Protein AF-A0A015JHD9-F1 (afdb_monomer_lite)

Radius of gyration: 37.0 Å; chains: 1; bounding box: 80×53×98 Å

Secondary structure (DSSP, 8-state):
----SSSS-HHHHHHHHHHHHHHTTGGG----SHHHHHHHHHHHHHHHHHHHHHHS-------------GGGG-HHHHHHHHHHHHHHHHHHHHHH-SSPPPHHHHHHHHHHHHHHHHHHHHTT-----PPP---SHHHHHHHHHHHHHHHHHHHHHHHHHHHHHHHHHHHHHHHHHHHHHHH-HHHHHHHHHT----------EEEE-TTS-EEEE--HHHHHHHHHHHHHHTT------PPP-THHHHHTSPPTTS-TTTTTTTTSPPPHHHHHTT-

Sequence (279 aa):
MDQDDDEFTWDNFRAGLDHEIERLKLKDKSITKRKHVDHMWDSLRQLIMKSANENIKNKKVIKQKIKCAPEKKLSVYFDLRYIINRIQEIRSCITGLRNYPNQEMIDKWINYQNTIIKLKDKYELVTSDTIFTFLNNEQFHSYLDELNEIRKQLRIVFKLELNIMEQEQIISNIKKRCDNYKDDQGRMIQSITEKEMVSISIEKIYKKDHNGNEVLITDENQVIEETNRHFQTVAGSVNRKKPIQGRWKEQYKPQPHINENIYSSIMDASSYDEWLDII

Structure (mmCIF, N/CA/C/O backbone):
data_AF-A0A015JHD9-F1
#
_entry.id   AF-A0A015JHD9-F1
#
loop_
_atom_site.group_PDB
_atom_site.id
_atom_site.type_symbol
_atom_site.label_atom_id
_atom_site.label_alt_id
_atom_site.label_comp_id
_atom_site.label_asym_id
_atom_site.label_entity_id
_atom_site.label_seq_id
_atom_site.pdbx_PDB_ins_code
_atom_site.Cartn_x
_atom_site.Cartn_y
_atom_site.Cartn_z
_atom_site.occupancy
_atom_site.B_iso_or_equiv
_atom_site.auth_seq_id
_atom_site.auth_comp_id
_atom_site.auth_asym_id
_atom_site.auth_atom_id
_atom_site.pdbx_PDB_model_num
ATOM 1 N N . MET A 1 1 ? -51.474 -2.485 8.199 1.00 34.81 1 MET A N 1
ATOM 2 C CA . MET A 1 1 ? -51.966 -2.869 6.861 1.00 34.81 1 MET A CA 1
ATOM 3 C C . MET A 1 1 ? -50.797 -2.617 5.942 1.00 34.81 1 MET A C 1
ATOM 5 O O . MET A 1 1 ? -50.575 -1.475 5.567 1.00 34.81 1 MET A O 1
ATOM 9 N N . ASP A 1 2 ? -49.991 -3.654 5.740 1.00 44.00 2 ASP A N 1
ATOM 10 C CA . ASP A 1 2 ? -48.758 -3.595 4.960 1.00 44.00 2 ASP A CA 1
ATOM 11 C C . ASP A 1 2 ? -49.129 -3.744 3.488 1.00 44.00 2 ASP A C 1
ATOM 13 O O . ASP A 1 2 ? -49.598 -4.798 3.066 1.00 44.00 2 ASP A O 1
ATOM 17 N N . GLN A 1 3 ? -49.005 -2.655 2.736 1.00 42.81 3 GLN A N 1
ATOM 18 C CA . GLN A 1 3 ? -49.387 -2.574 1.325 1.00 42.81 3 GLN A CA 1
ATOM 19 C C . GLN A 1 3 ? -48.159 -2.314 0.431 1.00 42.81 3 GLN A C 1
ATOM 21 O O . GLN A 1 3 ? -48.290 -1.714 -0.627 1.00 42.81 3 GLN A O 1
ATOM 26 N N . ASP A 1 4 ? -46.976 -2.766 0.871 1.00 46.78 4 ASP A N 1
ATOM 27 C CA . ASP A 1 4 ? -45.666 -2.505 0.238 1.00 46.78 4 ASP A CA 1
ATOM 28 C C . ASP A 1 4 ? -44.877 -3.789 -0.124 1.00 46.78 4 ASP A C 1
ATOM 30 O O . ASP A 1 4 ? -43.698 -3.726 -0.483 1.00 46.78 4 ASP A O 1
ATOM 34 N N . ASP A 1 5 ? -45.486 -4.979 -0.030 1.00 51.66 5 ASP A N 1
ATOM 35 C CA . ASP A 1 5 ? -44.787 -6.256 -0.286 1.00 51.66 5 ASP A CA 1
ATOM 36 C C . ASP A 1 5 ? -45.057 -6.884 -1.666 1.00 51.66 5 ASP A C 1
ATOM 38 O O . ASP A 1 5 ? -44.391 -7.851 -2.036 1.00 51.66 5 ASP A O 1
ATOM 42 N N . ASP A 1 6 ? -45.944 -6.299 -2.477 1.00 56.59 6 ASP A N 1
ATOM 43 C CA . ASP A 1 6 ? -46.311 -6.851 -3.793 1.00 56.59 6 ASP A CA 1
ATOM 44 C C . ASP A 1 6 ? -45.288 -6.552 -4.909 1.00 56.59 6 ASP A C 1
ATOM 46 O O . ASP A 1 6 ? -45.306 -7.193 -5.963 1.00 56.59 6 ASP A O 1
ATOM 50 N N . GLU A 1 7 ? -44.367 -5.604 -4.704 1.00 59.59 7 GLU A N 1
ATOM 51 C CA . GLU A 1 7 ? -43.401 -5.201 -5.739 1.00 59.59 7 GLU A CA 1
ATOM 52 C C . GLU A 1 7 ? -42.250 -6.218 -5.899 1.00 59.59 7 GLU A C 1
ATOM 54 O O . GLU A 1 7 ? -41.763 -6.441 -7.007 1.00 59.59 7 GLU A O 1
ATOM 59 N N . PHE A 1 8 ? -41.865 -6.922 -4.825 1.00 63.44 8 PHE A N 1
ATOM 60 C CA . PHE A 1 8 ? -40.676 -7.788 -4.796 1.00 63.44 8 PHE A CA 1
ATOM 61 C C . PHE A 1 8 ? -40.994 -9.241 -4.425 1.00 63.44 8 PHE A C 1
ATOM 63 O O . PHE A 1 8 ? -40.546 -9.757 -3.396 1.00 63.44 8 PHE A O 1
ATOM 70 N N . THR A 1 9 ? -41.762 -9.917 -5.276 1.00 75.31 9 THR A N 1
ATOM 71 C CA . THR A 1 9 ? -42.153 -11.319 -5.091 1.00 75.31 9 THR A CA 1
ATOM 72 C C . THR A 1 9 ? -41.367 -12.262 -6.010 1.00 75.31 9 THR A C 1
ATOM 74 O O . THR A 1 9 ? -40.929 -11.907 -7.108 1.00 75.31 9 THR A O 1
ATOM 77 N N . TRP A 1 10 ? -41.203 -13.518 -5.580 1.00 75.56 10 TRP A N 1
ATOM 78 C CA . TRP A 1 10 ? -40.587 -14.570 -6.403 1.00 75.56 10 TRP A CA 1
ATOM 79 C C . TRP A 1 10 ? -41.354 -14.838 -7.705 1.00 75.56 10 TRP A C 1
ATOM 81 O O . TRP A 1 10 ? -40.756 -15.291 -8.685 1.00 75.56 10 TRP A O 1
ATOM 91 N N . ASP A 1 11 ? -42.649 -14.528 -7.724 1.00 80.50 11 ASP A N 1
ATOM 92 C CA . ASP A 1 11 ? -43.502 -14.669 -8.899 1.00 80.50 11 ASP A CA 1
ATOM 93 C C . ASP A 1 11 ? -43.176 -13.609 -9.961 1.00 80.50 11 ASP A C 1
ATOM 95 O O . ASP A 1 11 ? -43.017 -13.962 -11.133 1.00 80.50 11 ASP A O 1
ATOM 99 N N . ASN A 1 12 ? -42.931 -12.353 -9.560 1.00 80.00 12 ASN A N 1
ATOM 100 C CA . ASN A 1 12 ? -42.457 -11.294 -10.464 1.00 80.00 12 ASN A CA 1
ATOM 101 C C . ASN A 1 12 ? -41.073 -11.629 -11.043 1.00 80.00 12 ASN A C 1
ATOM 103 O O . ASN A 1 12 ? -40.844 -11.489 -12.247 1.00 80.00 12 ASN A O 1
ATOM 107 N N . PHE A 1 13 ? -40.164 -12.157 -10.213 1.00 82.31 13 PHE A N 1
ATOM 108 C CA . PHE A 1 13 ? -38.852 -12.629 -10.669 1.00 82.31 13 PHE A CA 1
ATOM 109 C C . PHE A 1 13 ? -38.970 -13.741 -11.718 1.00 82.31 13 PHE A C 1
ATOM 111 O O . PHE A 1 13 ? -38.271 -13.705 -12.736 1.00 82.31 13 PHE A O 1
ATOM 118 N N . ARG A 1 14 ? -39.850 -14.724 -11.484 1.00 82.94 14 ARG A N 1
ATOM 119 C CA . ARG A 1 14 ? -40.077 -15.832 -12.417 1.00 82.94 14 ARG A CA 1
ATOM 120 C C . ARG A 1 14 ? -40.632 -15.322 -13.745 1.00 82.94 14 ARG A C 1
ATOM 122 O O . ARG A 1 14 ? -40.055 -15.624 -14.784 1.00 82.94 14 ARG A O 1
ATOM 129 N N . ALA A 1 15 ? -41.680 -14.502 -13.702 1.00 82.88 15 ALA A N 1
ATOM 130 C CA . ALA A 1 15 ? -42.302 -13.943 -14.899 1.00 82.88 15 ALA A CA 1
ATOM 131 C C . ALA A 1 15 ? -41.318 -13.086 -15.721 1.00 82.88 15 ALA A C 1
ATOM 133 O O . ALA A 1 15 ? -41.227 -13.240 -16.940 1.00 82.88 15 ALA A O 1
ATOM 134 N N . GLY A 1 16 ? -40.527 -12.233 -15.060 1.00 80.62 16 GLY A N 1
ATOM 135 C CA . GLY A 1 16 ? -39.505 -11.414 -15.718 1.00 80.62 16 GLY A CA 1
ATOM 136 C C . GLY A 1 16 ? -38.360 -12.240 -16.313 1.00 80.62 16 GLY A C 1
ATOM 137 O O . GLY A 1 16 ? -37.877 -11.941 -17.408 1.00 80.62 16 GLY A O 1
ATOM 138 N N . LEU A 1 17 ? -37.945 -13.311 -1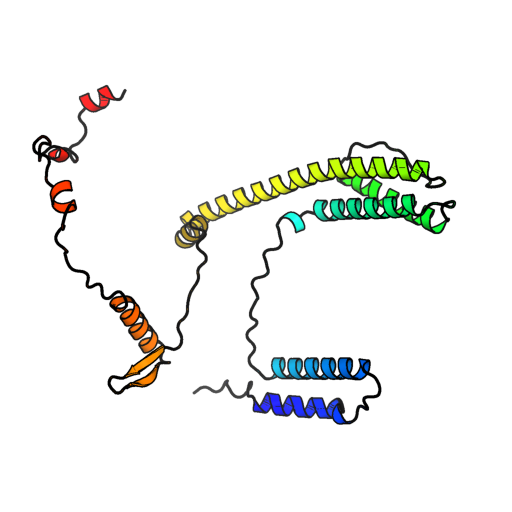5.628 1.00 84.44 17 LEU A N 1
ATOM 139 C CA . LEU A 1 17 ? -36.919 -14.222 -16.131 1.00 84.44 17 LEU A CA 1
ATOM 140 C C . LEU A 1 17 ? -37.404 -14.980 -17.373 1.00 84.44 17 LEU A C 1
ATOM 142 O O . LEU A 1 17 ? -36.678 -15.028 -18.366 1.00 84.44 17 LEU A O 1
ATOM 146 N N . ASP A 1 18 ? -38.618 -15.530 -17.339 1.00 83.56 18 ASP A N 1
ATOM 147 C CA . ASP A 1 18 ? -39.188 -16.295 -18.451 1.00 83.56 18 ASP A CA 1
ATOM 148 C C . ASP A 1 18 ? -39.347 -15.428 -19.712 1.00 83.56 18 ASP A C 1
ATOM 150 O O . ASP A 1 18 ? -38.891 -15.823 -20.789 1.00 83.56 18 ASP A O 1
ATOM 154 N N . HIS A 1 19 ? -39.859 -14.200 -19.570 1.00 83.00 19 HIS A N 1
ATOM 155 C CA . HIS A 1 19 ? -39.968 -13.240 -20.676 1.00 83.00 19 HIS A CA 1
ATOM 156 C C . HIS A 1 19 ? -38.609 -12.952 -21.339 1.00 83.00 19 HIS A C 1
ATOM 158 O O . HIS A 1 19 ? -38.473 -12.888 -22.563 1.00 83.00 19 HIS A O 1
ATOM 164 N N . GLU A 1 20 ? -37.562 -12.784 -20.538 1.00 80.38 20 GLU A N 1
ATOM 165 C CA . GLU A 1 20 ? -36.238 -12.411 -21.025 1.00 80.38 20 GLU A CA 1
ATOM 166 C C . GLU A 1 20 ? -35.470 -13.629 -21.604 1.00 80.38 20 GLU A C 1
ATOM 168 O O . GLU A 1 20 ? -34.689 -13.473 -22.552 1.00 80.38 20 GLU A O 1
ATOM 173 N N . ILE A 1 21 ? -35.752 -14.853 -21.124 1.00 83.00 21 ILE A N 1
ATOM 174 C CA . ILE A 1 21 ? -35.304 -16.122 -21.736 1.00 83.00 21 ILE A CA 1
ATOM 175 C C . ILE A 1 21 ? -35.900 -16.284 -23.139 1.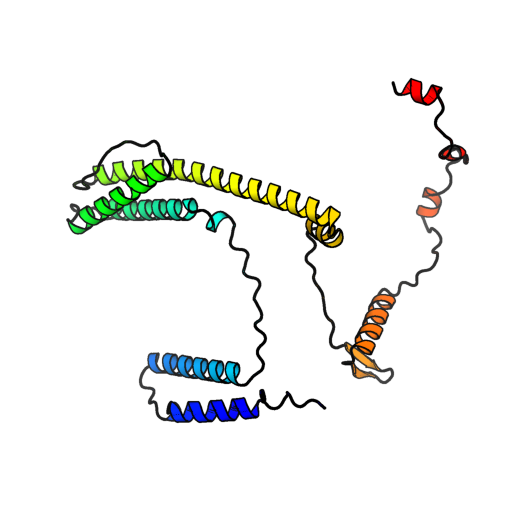00 83.00 21 ILE A C 1
ATOM 177 O O . ILE A 1 21 ? -35.175 -16.648 -24.075 1.00 83.00 21 ILE A O 1
ATOM 181 N N . GLU A 1 22 ? -37.196 -16.008 -23.290 1.00 82.44 22 GLU A N 1
ATOM 182 C CA . GLU A 1 22 ? -37.895 -16.064 -24.575 1.00 82.44 22 GLU A CA 1
ATOM 183 C C . GLU A 1 22 ? -37.386 -14.987 -25.536 1.00 82.44 22 GLU A C 1
ATOM 185 O O . GLU A 1 22 ? -37.045 -15.296 -26.682 1.00 82.44 22 GLU A O 1
ATOM 190 N N . ARG A 1 23 ? -37.209 -13.747 -25.059 1.00 79.06 23 ARG A N 1
ATOM 191 C CA . ARG A 1 23 ? -36.667 -12.640 -25.864 1.00 79.06 23 ARG A CA 1
ATOM 192 C C . ARG A 1 23 ? -35.287 -12.956 -26.439 1.00 79.06 23 ARG A C 1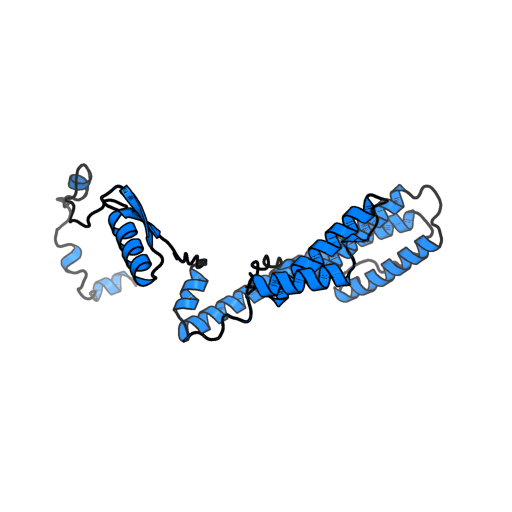
ATOM 194 O O . ARG A 1 23 ? -34.996 -12.624 -27.586 1.00 79.06 23 ARG A O 1
ATOM 201 N N . LEU A 1 24 ? -34.416 -13.580 -25.644 1.00 75.75 24 LEU A N 1
ATOM 202 C CA . LEU A 1 24 ? -33.052 -13.921 -26.057 1.00 75.75 24 LEU A CA 1
ATOM 203 C C . LEU A 1 24 ? -32.954 -15.241 -26.830 1.00 75.75 24 LEU A C 1
ATOM 205 O O . LEU A 1 24 ? -31.847 -15.595 -27.258 1.00 75.75 24 LEU A O 1
ATOM 209 N N . LYS A 1 25 ? -34.076 -15.961 -26.997 1.00 77.81 25 LYS A N 1
ATOM 210 C CA . LYS A 1 25 ? -34.158 -17.267 -27.665 1.00 77.81 25 LYS A CA 1
ATOM 211 C C . LYS A 1 25 ? -33.039 -18.205 -27.222 1.00 77.81 25 LYS A C 1
ATOM 213 O O . LYS A 1 25 ? -32.395 -18.874 -28.029 1.00 77.81 25 LYS A O 1
ATOM 218 N N . LEU A 1 26 ? -32.755 -18.224 -25.918 1.00 69.69 26 LEU A N 1
ATOM 219 C CA . LEU A 1 26 ? -31.632 -18.994 -25.370 1.00 69.69 26 LEU A CA 1
ATOM 220 C C . LEU A 1 26 ? -31.780 -20.497 -25.646 1.00 69.69 26 LEU A C 1
ATOM 222 O O . LEU A 1 26 ? -30.775 -21.190 -25.778 1.00 69.69 26 LEU A O 1
ATOM 226 N N . LYS A 1 27 ? -33.023 -20.971 -25.795 1.00 70.94 27 LYS A N 1
ATOM 227 C CA . LYS A 1 27 ? -33.365 -22.354 -26.153 1.00 70.94 27 LYS A CA 1
ATOM 228 C C . LYS A 1 27 ? -33.035 -22.710 -27.612 1.00 70.94 27 LYS A C 1
ATOM 230 O O . LYS A 1 27 ? -32.813 -23.881 -27.896 1.00 70.94 27 LYS A O 1
ATOM 235 N N . ASP A 1 28 ? -32.920 -21.722 -28.502 1.00 72.50 28 ASP A N 1
ATOM 236 C CA . ASP A 1 28 ? -32.725 -21.935 -29.947 1.00 72.50 28 ASP A CA 1
ATOM 237 C C . ASP A 1 28 ? -31.243 -21.896 -30.366 1.00 72.50 28 ASP A C 1
ATOM 239 O O . ASP A 1 28 ? -30.902 -22.078 -31.537 1.00 72.50 28 ASP A O 1
ATOM 243 N N . LYS A 1 29 ? -30.323 -21.634 -29.427 1.00 69.88 29 LYS A N 1
ATOM 244 C CA . LYS A 1 29 ? -28.892 -21.501 -29.728 1.00 69.88 29 LYS A CA 1
ATOM 245 C C . LYS A 1 29 ? -28.209 -22.868 -29.809 1.00 69.88 29 LYS A C 1
ATOM 247 O O . LYS A 1 29 ? -28.027 -23.555 -28.807 1.00 69.88 29 LYS A O 1
ATOM 252 N N . SER A 1 30 ? -27.743 -23.235 -31.003 1.00 69.06 30 SER A N 1
ATOM 253 C CA . SER A 1 30 ? -26.995 -24.476 -31.230 1.00 69.06 30 SER A CA 1
ATOM 254 C C . SER A 1 30 ? -25.578 -24.414 -30.641 1.00 69.06 30 SER A C 1
ATOM 256 O O . SER A 1 30 ? -24.755 -23.579 -31.035 1.00 69.06 30 SER A O 1
ATOM 258 N N . ILE A 1 31 ? -25.255 -25.341 -29.741 1.00 75.44 31 ILE A N 1
ATOM 259 C CA . ILE A 1 31 ? -23.914 -25.477 -29.164 1.00 75.44 31 ILE A CA 1
ATOM 260 C C . ILE A 1 31 ? -23.057 -26.333 -30.101 1.00 75.44 31 ILE A C 1
ATOM 262 O O . ILE A 1 31 ? -23.230 -27.542 -30.186 1.00 75.44 31 ILE A O 1
ATOM 266 N N . THR A 1 32 ? -22.103 -25.709 -30.791 1.00 75.56 32 THR A N 1
ATOM 267 C CA . THR A 1 32 ? -21.192 -26.407 -31.719 1.00 75.56 32 THR A CA 1
ATOM 268 C C . THR A 1 32 ? -19.740 -26.446 -31.235 1.00 75.56 32 THR A C 1
ATOM 270 O O . THR A 1 32 ? -18.951 -27.253 -31.719 1.00 75.56 32 THR A O 1
ATOM 273 N N . LYS A 1 33 ? -19.357 -25.594 -30.272 1.00 79.88 33 LYS A N 1
ATOM 274 C CA . LYS A 1 33 ? -17.991 -25.499 -29.722 1.00 79.88 33 LYS A CA 1
ATOM 275 C C . LYS A 1 33 ? -18.022 -25.233 -28.217 1.00 79.88 33 LYS A C 1
ATOM 277 O O . LYS A 1 33 ? -18.925 -24.560 -27.731 1.00 79.88 33 LYS A O 1
ATOM 282 N N . ARG A 1 34 ? -16.977 -25.655 -27.490 1.00 75.50 34 ARG A N 1
ATOM 283 C CA . ARG A 1 34 ? -16.836 -25.429 -26.033 1.00 75.50 34 ARG A CA 1
ATOM 284 C C . ARG A 1 34 ? -16.972 -23.949 -25.640 1.00 75.50 34 ARG A C 1
ATOM 286 O O . ARG A 1 34 ? -17.703 -23.639 -24.715 1.00 75.50 34 ARG A O 1
ATOM 293 N N . LYS A 1 35 ? -16.385 -23.032 -26.419 1.00 76.38 35 LYS A N 1
ATOM 294 C CA . LYS A 1 35 ? -16.507 -21.576 -26.196 1.00 76.38 35 LYS A CA 1
ATOM 295 C C . LYS A 1 35 ? -17.954 -21.058 -26.235 1.00 76.38 35 LYS A C 1
ATOM 297 O O . LYS A 1 35 ? -18.236 -20.019 -25.645 1.00 76.38 35 LYS A O 1
ATOM 302 N N . HIS A 1 36 ? -18.858 -21.750 -26.937 1.00 79.12 36 HIS A N 1
ATOM 303 C CA . HIS A 1 36 ? -20.276 -21.382 -26.979 1.00 79.12 36 HIS A CA 1
ATOM 304 C C . HIS A 1 36 ? -20.982 -21.759 -25.675 1.00 79.12 36 HIS A C 1
ATOM 306 O O . HIS A 1 36 ? -21.879 -21.036 -25.264 1.00 79.12 36 HIS A O 1
ATOM 312 N N . VAL A 1 37 ? -20.552 -22.835 -25.005 1.00 79.56 37 VAL A N 1
ATOM 313 C CA . VAL A 1 37 ? -21.059 -23.216 -23.677 1.00 79.56 37 VAL A CA 1
ATOM 314 C C . VAL A 1 37 ? -20.725 -22.130 -22.662 1.00 79.56 37 VAL A C 1
ATOM 316 O O . VAL A 1 37 ? -21.621 -21.668 -21.966 1.00 79.56 37 VAL A O 1
ATOM 319 N N . ASP A 1 38 ? -19.476 -21.659 -22.645 1.00 82.50 38 ASP A N 1
ATOM 320 C CA . ASP A 1 38 ? -19.047 -20.601 -21.723 1.00 82.50 38 ASP A CA 1
ATOM 321 C C . ASP A 1 38 ? -19.835 -19.301 -21.957 1.00 82.50 38 ASP A C 1
ATOM 323 O O . ASP A 1 38 ? -20.360 -18.711 -21.018 1.00 82.50 38 ASP A O 1
ATOM 327 N N . HIS A 1 39 ? -20.015 -18.900 -23.222 1.00 82.12 39 HIS A N 1
ATOM 328 C CA . HIS A 1 39 ? -20.823 -17.723 -23.571 1.00 82.12 39 HIS A CA 1
ATOM 329 C C . HIS A 1 39 ? -22.300 -17.879 -23.195 1.00 82.12 39 HIS A C 1
ATOM 331 O O . HIS A 1 39 ? -22.922 -16.920 -22.736 1.00 82.12 39 HIS A O 1
ATOM 337 N N . MET A 1 40 ? -22.879 -19.064 -23.400 1.00 81.06 40 MET A N 1
ATOM 338 C CA . MET A 1 40 ? -24.256 -19.364 -22.999 1.00 81.06 40 MET A CA 1
ATOM 339 C C . MET A 1 40 ? -24.411 -19.287 -21.483 1.00 81.06 40 MET A C 1
ATOM 341 O O . MET A 1 40 ? -25.373 -18.700 -20.995 1.00 81.06 40 MET A O 1
ATOM 345 N N . TRP A 1 41 ? -23.446 -19.838 -20.748 1.00 83.81 41 TRP A N 1
ATOM 346 C CA . TRP A 1 41 ? -23.438 -19.826 -19.293 1.00 83.81 41 TRP A CA 1
ATOM 347 C C . TRP A 1 41 ? -23.301 -18.411 -18.734 1.00 83.81 41 TRP A C 1
ATOM 349 O O . TRP A 1 41 ? -24.061 -18.024 -17.849 1.00 83.81 41 TRP A O 1
ATOM 359 N N . ASP A 1 42 ? -22.402 -17.600 -19.295 1.00 85.19 42 ASP A N 1
ATOM 360 C CA . ASP A 1 42 ? -22.279 -16.193 -18.915 1.00 85.19 42 ASP A CA 1
ATOM 361 C C . ASP A 1 42 ? -23.540 -15.393 -19.250 1.00 85.19 42 ASP A C 1
ATOM 363 O O . ASP A 1 42 ? -23.984 -14.590 -18.429 1.00 85.19 42 ASP A O 1
ATOM 367 N N . SER A 1 43 ? -24.161 -15.652 -20.404 1.00 83.69 43 SER A N 1
ATOM 368 C CA . SER A 1 43 ? -25.424 -15.008 -20.793 1.00 83.69 43 SER A CA 1
ATOM 369 C C . SER A 1 43 ? -26.555 -15.365 -19.825 1.00 83.69 43 SER A C 1
ATOM 371 O O . SER A 1 43 ? -27.276 -14.480 -19.369 1.00 83.69 43 SER A O 1
ATOM 373 N N . LEU A 1 44 ? -26.687 -16.646 -19.462 1.00 85.25 44 LEU A N 1
ATOM 374 C CA . LEU A 1 44 ? -27.672 -17.115 -18.486 1.00 85.25 44 LEU A CA 1
ATOM 375 C C . LEU A 1 44 ? -27.414 -16.508 -17.103 1.00 85.25 44 LEU A C 1
ATOM 377 O O . LEU A 1 44 ? -28.339 -16.054 -16.435 1.00 85.25 44 LEU A O 1
ATOM 381 N N . ARG A 1 45 ? -26.151 -16.452 -16.678 1.00 88.12 45 ARG A N 1
ATOM 382 C CA . ARG A 1 45 ? -25.766 -15.842 -15.405 1.00 88.12 45 ARG A CA 1
ATOM 383 C C . ARG A 1 45 ? -26.133 -14.363 -15.366 1.00 88.12 45 ARG A C 1
ATOM 385 O O . ARG A 1 45 ? -26.735 -13.917 -14.394 1.00 88.12 45 ARG A O 1
ATOM 392 N N . GLN A 1 46 ? -25.772 -13.602 -16.399 1.00 86.75 46 GLN A N 1
ATOM 393 C CA . GLN A 1 46 ? -26.114 -12.181 -16.498 1.00 86.75 46 GLN A CA 1
ATOM 394 C C . GLN A 1 46 ? -27.624 -11.972 -16.452 1.00 86.75 46 GLN A C 1
ATOM 396 O O . GLN A 1 46 ? -28.098 -11.066 -15.771 1.00 86.75 46 GLN A O 1
ATOM 401 N N . LEU A 1 47 ? -28.365 -12.848 -17.124 1.00 85.88 47 LEU A N 1
ATOM 402 C CA . LEU A 1 47 ? -29.812 -12.812 -17.174 1.00 85.88 47 LEU A CA 1
ATOM 403 C C . LEU A 1 47 ? -30.458 -13.024 -15.797 1.00 85.88 47 LEU A C 1
ATOM 405 O O . LEU A 1 47 ? -31.259 -12.201 -15.356 1.00 85.88 47 LEU A O 1
ATOM 409 N N . ILE A 1 48 ? -30.065 -14.094 -15.101 1.00 86.44 48 ILE A N 1
ATOM 410 C CA . ILE A 1 48 ? -30.540 -14.400 -13.745 1.00 86.44 48 ILE A CA 1
ATOM 411 C C . ILE A 1 48 ? -30.205 -13.244 -12.801 1.00 86.44 48 ILE A C 1
ATOM 413 O O . ILE A 1 48 ? -31.064 -12.792 -12.052 1.00 86.44 48 ILE A O 1
ATOM 417 N N . MET A 1 49 ? -28.973 -12.729 -12.866 1.00 85.19 49 MET A N 1
ATOM 418 C CA . MET A 1 49 ? -28.537 -11.620 -12.017 1.00 85.19 49 MET A CA 1
ATOM 419 C C . MET A 1 49 ? -29.317 -10.331 -12.294 1.00 85.19 49 MET A C 1
ATOM 421 O O . MET A 1 49 ? -29.630 -9.606 -11.354 1.00 85.19 49 MET A O 1
ATOM 425 N N . LYS A 1 50 ? -29.632 -10.034 -13.560 1.00 84.31 50 LYS A N 1
ATOM 426 C CA . LYS A 1 50 ? -30.427 -8.863 -13.942 1.00 84.31 50 LYS A CA 1
ATOM 427 C C . LYS A 1 50 ? -31.849 -8.965 -13.386 1.00 84.31 50 LYS A C 1
ATOM 429 O O . LYS A 1 50 ? -32.247 -8.086 -12.632 1.00 84.31 50 LYS A O 1
ATOM 434 N N . SER A 1 51 ? -32.550 -10.068 -13.665 1.00 83.69 51 SER A N 1
ATOM 435 C CA . SER A 1 51 ? -33.918 -10.276 -13.166 1.00 83.69 51 SER A CA 1
ATOM 436 C C . SER A 1 51 ? -33.971 -10.290 -11.633 1.00 83.69 51 SER A C 1
ATOM 438 O O . SER A 1 51 ? -34.871 -9.706 -11.034 1.00 83.69 51 SER A O 1
ATOM 440 N N . ALA A 1 52 ? -32.976 -10.894 -10.974 1.00 82.88 52 ALA A N 1
ATOM 441 C CA . ALA A 1 52 ? -32.915 -10.942 -9.516 1.00 82.88 52 ALA A CA 1
ATOM 442 C C . ALA A 1 52 ? -32.717 -9.549 -8.906 1.00 82.88 52 ALA A C 1
ATOM 444 O O . ALA A 1 52 ? -33.310 -9.243 -7.881 1.00 82.88 52 ALA A O 1
ATOM 445 N N . ASN A 1 53 ? -31.908 -8.692 -9.534 1.00 81.31 53 ASN A N 1
ATOM 446 C CA . ASN A 1 53 ? -31.705 -7.324 -9.060 1.00 81.31 53 ASN A CA 1
ATOM 447 C C . ASN A 1 53 ? -32.927 -6.421 -9.262 1.00 81.31 53 ASN A C 1
ATOM 449 O O . ASN A 1 53 ? -33.059 -5.450 -8.525 1.00 81.31 53 ASN A O 1
ATOM 453 N N . GLU A 1 54 ? -33.759 -6.704 -10.265 1.00 80.88 54 GLU A N 1
ATOM 454 C CA . GLU A 1 54 ? -34.967 -5.932 -10.574 1.00 80.88 54 GLU A CA 1
ATOM 455 C C . GLU A 1 54 ? -36.156 -6.361 -9.699 1.00 80.88 54 GLU A C 1
ATOM 457 O O . GLU A 1 54 ? -36.919 -5.507 -9.268 1.00 80.88 54 GLU A O 1
ATOM 462 N N . ASN A 1 55 ? -36.280 -7.658 -9.387 1.00 78.62 55 ASN A N 1
ATOM 463 C CA . ASN A 1 55 ? -37.496 -8.227 -8.787 1.00 78.62 55 ASN A CA 1
ATOM 464 C C . ASN A 1 55 ? -37.325 -8.782 -7.360 1.00 78.62 55 ASN A C 1
ATOM 466 O O . ASN A 1 55 ? -38.314 -9.138 -6.725 1.00 78.62 55 ASN A O 1
ATOM 470 N N . ILE A 1 56 ? -36.100 -8.892 -6.831 1.00 79.62 56 ILE A N 1
ATOM 471 C CA . ILE A 1 56 ? -35.846 -9.395 -5.469 1.00 79.62 56 ILE A CA 1
ATOM 472 C C . ILE A 1 56 ? -35.179 -8.295 -4.641 1.00 79.62 56 ILE A C 1
ATOM 474 O O . ILE A 1 56 ? -34.169 -7.725 -5.057 1.00 79.62 56 ILE A O 1
ATOM 478 N N . LYS A 1 57 ? -35.698 -8.037 -3.429 1.00 73.06 57 LYS A N 1
ATOM 479 C CA . LYS A 1 57 ? -35.089 -7.101 -2.464 1.00 73.06 57 LYS A CA 1
ATOM 480 C C . LYS A 1 57 ? -33.632 -7.507 -2.206 1.00 73.06 57 LYS A C 1
ATOM 482 O O . LYS A 1 57 ? -33.354 -8.496 -1.526 1.00 73.06 57 LYS A O 1
ATOM 487 N N . ASN A 1 58 ? -32.683 -6.736 -2.737 1.00 68.38 58 ASN A N 1
ATOM 488 C CA . ASN A 1 58 ? -31.255 -6.978 -2.570 1.00 68.38 58 ASN A CA 1
ATOM 489 C C . ASN A 1 58 ? -30.655 -6.009 -1.538 1.00 68.38 58 ASN A C 1
ATOM 491 O O . ASN A 1 58 ? -30.721 -4.788 -1.647 1.00 68.38 58 ASN A O 1
ATOM 495 N N . LYS A 1 59 ? -29.992 -6.548 -0.513 1.00 66.50 59 LYS A N 1
ATOM 496 C CA . LYS A 1 59 ? -29.154 -5.734 0.375 1.00 66.50 59 LYS A CA 1
ATOM 497 C C . LYS A 1 59 ? -27.736 -5.754 -0.173 1.00 66.50 59 LYS A C 1
ATOM 499 O O . LYS A 1 59 ? -27.094 -6.805 -0.200 1.00 66.50 59 LYS A O 1
ATOM 504 N N . LYS A 1 60 ? -27.216 -4.599 -0.599 1.00 61.31 60 LYS A N 1
ATOM 505 C CA . LYS A 1 60 ? -25.793 -4.472 -0.944 1.00 61.31 60 LYS A CA 1
ATOM 506 C C . LYS A 1 60 ? -24.964 -4.703 0.316 1.00 61.31 60 LYS A C 1
ATOM 508 O O . LYS A 1 60 ? -24.759 -3.796 1.117 1.00 61.31 60 LYS A O 1
ATOM 513 N N . VAL A 1 61 ? -24.470 -5.926 0.483 1.00 57.34 61 VAL A N 1
ATOM 514 C CA . VAL A 1 61 ? -23.444 -6.222 1.478 1.00 57.34 61 VAL A CA 1
ATOM 515 C C . VAL A 1 61 ? -22.163 -5.572 0.978 1.00 57.34 61 VAL A C 1
ATOM 517 O O . VAL A 1 61 ? -21.484 -6.090 0.087 1.00 57.34 61 VAL A O 1
ATOM 520 N N . ILE A 1 62 ? -21.849 -4.397 1.521 1.00 52.94 62 ILE A N 1
ATOM 521 C CA . ILE A 1 62 ? -20.532 -3.795 1.354 1.00 52.94 62 ILE A CA 1
ATOM 522 C C . ILE A 1 62 ? -19.571 -4.753 2.048 1.00 52.94 62 ILE A C 1
ATOM 524 O O . ILE A 1 62 ? -19.415 -4.715 3.267 1.00 52.94 62 ILE A O 1
ATOM 528 N N . LYS A 1 63 ? -18.935 -5.643 1.277 1.00 54.34 63 LYS A N 1
ATOM 529 C CA . LYS A 1 63 ? -17.724 -6.312 1.746 1.00 54.34 63 LYS A CA 1
ATOM 530 C C . LYS A 1 63 ? -16.808 -5.182 2.184 1.00 54.34 63 LYS A C 1
ATOM 532 O O . LYS A 1 63 ? -16.531 -4.303 1.362 1.00 54.34 63 LYS A O 1
ATOM 537 N N . GLN A 1 64 ? -16.437 -5.157 3.466 1.00 51.53 64 GLN A N 1
ATOM 538 C CA . GLN A 1 64 ? -15.490 -4.182 3.995 1.00 51.53 64 GLN A CA 1
ATOM 539 C C . GLN A 1 64 ? -14.356 -4.090 2.979 1.00 51.53 64 GLN A C 1
ATOM 541 O O . GLN A 1 64 ? -13.687 -5.090 2.707 1.00 51.53 64 GLN A O 1
ATOM 546 N N . LYS A 1 65 ? -14.226 -2.933 2.310 1.00 51.06 65 LYS A N 1
ATOM 547 C CA . LYS A 1 65 ? -13.121 -2.719 1.378 1.00 51.06 65 LYS A CA 1
ATOM 548 C C . LYS A 1 65 ? -11.879 -3.018 2.196 1.00 51.06 65 LYS A C 1
ATOM 550 O O . LYS A 1 65 ? -11.643 -2.315 3.179 1.00 51.06 65 LYS A O 1
ATOM 555 N N . ILE A 1 66 ? -11.139 -4.065 1.821 1.00 49.41 66 ILE A N 1
ATOM 556 C CA . ILE A 1 66 ? -9.814 -4.335 2.378 1.00 49.41 66 ILE A CA 1
ATOM 557 C C . ILE A 1 66 ? -9.113 -2.985 2.347 1.00 49.41 66 ILE A C 1
ATOM 559 O O . ILE A 1 66 ? -8.997 -2.394 1.267 1.00 49.41 66 ILE A O 1
ATOM 563 N N . LYS A 1 67 ? -8.795 -2.440 3.529 1.00 55.50 67 LYS A N 1
ATOM 564 C CA . LYS A 1 67 ? -8.202 -1.109 3.647 1.00 55.50 67 LYS A CA 1
ATOM 565 C C . LYS A 1 67 ? -7.021 -1.088 2.682 1.00 55.50 67 LYS A C 1
ATOM 567 O O . LYS A 1 67 ? -6.109 -1.902 2.809 1.00 55.50 67 LYS A O 1
ATOM 572 N N . CYS A 1 68 ? -7.098 -0.245 1.650 1.00 52.19 68 CYS A N 1
ATOM 573 C CA . CYS A 1 68 ? -6.014 -0.137 0.685 1.00 52.19 68 CYS A CA 1
ATOM 574 C C . CYS A 1 68 ? -4.763 0.241 1.477 1.00 52.19 68 CYS A C 1
ATOM 576 O O . CYS A 1 68 ? -4.817 1.208 2.244 1.00 52.19 68 CYS A O 1
ATOM 578 N N . ALA A 1 69 ? -3.696 -0.553 1.347 1.00 63.00 69 ALA A N 1
ATOM 579 C CA . ALA A 1 69 ? -2.462 -0.328 2.087 1.00 63.00 69 ALA A CA 1
ATOM 580 C C . ALA A 1 69 ? -2.023 1.137 1.900 1.00 63.00 69 ALA A C 1
ATOM 582 O O . ALA A 1 69 ? -2.075 1.622 0.764 1.00 63.00 69 ALA A O 1
ATOM 583 N N . PRO A 1 70 ? -1.635 1.849 2.973 1.00 66.00 70 PRO A N 1
ATOM 584 C CA . PRO A 1 70 ? -1.315 3.279 2.916 1.00 66.00 70 PRO A CA 1
ATOM 585 C C . PRO A 1 70 ? -0.265 3.595 1.840 1.00 66.00 70 PRO A C 1
ATOM 587 O O . PRO A 1 70 ? -0.400 4.574 1.113 1.00 66.00 70 PRO A O 1
ATOM 590 N N . GLU A 1 71 ? 0.671 2.673 1.623 1.00 65.31 71 GLU A N 1
ATOM 591 C CA . GLU A 1 71 ? 1.693 2.702 0.573 1.00 65.31 71 GLU A CA 1
ATOM 592 C C . GLU A 1 71 ? 1.141 2.926 -0.846 1.00 65.31 71 GLU A C 1
ATOM 594 O O . GLU A 1 71 ? 1.740 3.643 -1.642 1.00 65.31 71 GLU A O 1
ATOM 599 N N . LYS A 1 72 ? -0.025 2.354 -1.178 1.00 66.19 72 LYS A N 1
ATOM 600 C CA . LYS A 1 72 ? -0.630 2.447 -2.521 1.00 66.19 72 LYS A CA 1
ATOM 601 C C . LYS A 1 72 ? -1.317 3.787 -2.787 1.00 66.19 72 LYS A C 1
ATOM 603 O O . LYS A 1 72 ? -1.862 3.979 -3.873 1.00 66.19 72 LYS A O 1
ATOM 608 N N . LYS A 1 73 ? -1.337 4.688 -1.802 1.00 70.88 73 LYS A N 1
ATOM 609 C CA . LYS A 1 73 ? -1.819 6.063 -1.970 1.00 70.88 73 LYS A CA 1
ATOM 610 C C . LYS A 1 73 ? -0.719 7.005 -2.464 1.00 70.88 73 LYS A C 1
ATOM 612 O O . LYS A 1 73 ? -1.045 8.056 -3.003 1.00 70.88 73 LYS A O 1
ATOM 617 N N . LEU A 1 74 ? 0.555 6.644 -2.290 1.00 83.38 74 LEU A N 1
ATOM 618 C CA . LEU A 1 74 ? 1.682 7.493 -2.670 1.00 83.38 74 LEU A CA 1
ATOM 619 C C . LEU A 1 74 ? 1.963 7.402 -4.167 1.00 83.38 74 LEU A C 1
ATOM 621 O O . LEU A 1 74 ? 2.065 6.309 -4.725 1.00 83.38 74 LEU A O 1
ATOM 625 N N . SER A 1 75 ? 2.157 8.554 -4.812 1.00 86.62 75 SER A N 1
ATOM 626 C CA . SER A 1 75 ? 2.552 8.591 -6.226 1.00 86.62 75 SER A CA 1
ATOM 627 C C . SER A 1 75 ? 3.930 7.949 -6.442 1.00 86.62 75 SER A C 1
ATOM 629 O O . SER A 1 75 ? 4.103 7.181 -7.390 1.00 86.62 75 SER A O 1
ATOM 631 N N . VAL A 1 76 ? 4.851 8.128 -5.482 1.00 88.69 76 VAL A N 1
ATOM 632 C CA . VAL A 1 76 ? 6.198 7.534 -5.496 1.00 88.69 76 VAL A CA 1
ATOM 633 C C . VAL A 1 76 ? 6.164 6.011 -5.593 1.00 88.69 76 VAL A C 1
ATOM 635 O O . VAL A 1 76 ? 7.040 5.417 -6.214 1.00 88.69 76 VAL A O 1
ATOM 638 N N . TYR A 1 77 ? 5.151 5.350 -5.024 1.00 89.62 77 TYR A N 1
ATOM 639 C CA . TYR A 1 77 ? 5.022 3.894 -5.119 1.00 89.62 77 TYR A CA 1
ATOM 640 C C . TYR A 1 77 ? 4.903 3.425 -6.576 1.00 89.62 77 TYR A C 1
ATOM 642 O O . TYR A 1 77 ? 5.550 2.456 -6.987 1.00 89.62 77 TYR A O 1
ATOM 650 N N . PHE A 1 78 ? 4.074 4.113 -7.364 1.00 90.31 78 PHE A N 1
ATOM 651 C CA . PHE A 1 78 ? 3.858 3.778 -8.768 1.00 90.31 78 PHE A CA 1
ATOM 652 C C . PHE A 1 78 ? 5.096 4.087 -9.606 1.00 90.31 78 PHE A C 1
ATOM 654 O O . PHE A 1 78 ? 5.487 3.255 -10.427 1.00 90.31 78 PHE A O 1
ATOM 661 N N . ASP A 1 79 ? 5.754 5.211 -9.332 1.00 92.62 79 ASP A N 1
ATOM 662 C CA . ASP A 1 79 ? 6.981 5.612 -10.020 1.00 92.62 79 ASP A CA 1
ATOM 663 C C . ASP A 1 79 ? 8.140 4.648 -9.702 1.00 92.62 79 ASP A C 1
ATOM 665 O O . ASP A 1 79 ? 8.845 4.186 -10.600 1.00 92.62 79 ASP A O 1
ATOM 669 N N . LEU A 1 80 ? 8.272 4.206 -8.447 1.00 92.81 80 LEU A N 1
ATOM 670 C CA . LEU A 1 80 ? 9.245 3.187 -8.048 1.00 92.81 80 LEU A CA 1
ATOM 671 C C . LEU A 1 80 ? 8.988 1.853 -8.751 1.00 92.81 80 LEU A C 1
ATOM 673 O O . LEU A 1 80 ? 9.921 1.202 -9.229 1.00 92.81 80 LEU A O 1
ATOM 677 N N . ARG A 1 81 ? 7.719 1.445 -8.851 1.00 93.00 81 ARG A N 1
ATOM 678 C CA . ARG A 1 81 ? 7.338 0.229 -9.575 1.00 93.00 81 ARG A CA 1
ATOM 679 C C . ARG A 1 81 ? 7.637 0.345 -11.067 1.00 93.00 81 ARG A C 1
ATOM 681 O O . ARG A 1 81 ? 8.102 -0.627 -11.661 1.00 93.00 81 ARG A O 1
ATOM 688 N N . TYR A 1 82 ? 7.407 1.514 -11.658 1.00 94.75 82 TYR A N 1
ATOM 689 C CA . TYR A 1 82 ? 7.759 1.789 -13.045 1.00 94.75 82 TYR A CA 1
ATOM 690 C C . TYR A 1 82 ? 9.262 1.583 -13.279 1.00 94.75 82 TYR A C 1
ATOM 692 O O . TYR A 1 82 ? 9.626 0.785 -14.146 1.00 94.75 82 TYR A O 1
ATOM 700 N N . ILE A 1 83 ? 10.126 2.177 -12.444 1.00 94.06 83 ILE A N 1
ATOM 701 C CA . ILE A 1 83 ? 11.588 2.003 -12.522 1.00 94.06 83 ILE A CA 1
ATOM 702 C C . ILE A 1 83 ? 11.999 0.532 -12.360 1.00 94.06 83 ILE A C 1
ATOM 704 O O . ILE A 1 83 ? 12.796 0.025 -13.148 1.00 94.06 83 ILE A O 1
ATOM 708 N N . ILE A 1 84 ? 11.427 -0.194 -11.392 1.00 94.19 84 ILE A N 1
ATOM 709 C CA . ILE A 1 84 ? 11.717 -1.626 -11.194 1.00 94.19 84 ILE A CA 1
ATOM 710 C C . ILE A 1 84 ? 11.377 -2.437 -12.450 1.00 94.19 84 ILE A C 1
ATOM 712 O O . ILE A 1 84 ? 12.173 -3.276 -12.875 1.00 94.19 84 ILE A O 1
ATOM 716 N N . ASN A 1 85 ? 10.228 -2.164 -13.070 1.00 94.38 85 ASN A N 1
ATOM 717 C CA . ASN A 1 85 ? 9.832 -2.837 -14.302 1.00 94.38 85 ASN A CA 1
ATOM 718 C C . ASN A 1 85 ? 10.790 -2.500 -15.458 1.00 94.38 85 ASN A C 1
ATOM 720 O O . ASN A 1 85 ? 11.115 -3.386 -16.244 1.00 94.38 85 ASN A O 1
ATOM 724 N N . ARG A 1 86 ? 11.274 -1.250 -15.563 1.00 93.75 86 ARG A N 1
ATOM 725 C CA . ARG A 1 86 ? 12.274 -0.869 -16.581 1.00 93.75 86 ARG A CA 1
ATOM 726 C C . ARG A 1 86 ? 13.610 -1.588 -16.360 1.00 93.75 86 ARG A C 1
ATOM 728 O O . ARG A 1 86 ? 14.199 -2.071 -17.320 1.00 93.75 86 ARG A O 1
ATOM 735 N N . ILE A 1 87 ? 14.044 -1.748 -15.107 1.00 93.88 87 ILE A N 1
ATOM 736 C CA . ILE A 1 87 ? 15.251 -2.517 -14.750 1.00 93.88 87 ILE A CA 1
ATOM 737 C C . ILE A 1 87 ? 15.117 -3.995 -15.146 1.00 93.88 87 ILE A C 1
ATOM 739 O O . ILE A 1 87 ? 16.073 -4.610 -15.614 1.00 93.88 87 ILE A O 1
ATOM 743 N N . GLN A 1 88 ? 13.945 -4.599 -14.954 1.00 92.56 88 GLN A N 1
ATOM 744 C CA . GLN A 1 88 ? 13.712 -5.983 -15.381 1.00 92.56 88 GLN A CA 1
ATOM 745 C C . GLN A 1 88 ? 13.745 -6.116 -16.906 1.00 92.56 88 GLN A C 1
ATOM 747 O O . GLN A 1 88 ? 14.327 -7.065 -17.438 1.00 92.56 88 GLN A O 1
ATOM 752 N N . GLU A 1 89 ? 13.163 -5.145 -17.605 1.00 91.06 89 GLU A N 1
ATOM 753 C CA . GLU A 1 89 ? 13.131 -5.131 -19.062 1.00 91.06 89 GLU A CA 1
ATOM 754 C C . GLU A 1 89 ? 14.527 -4.943 -19.660 1.00 91.06 89 GLU A C 1
ATOM 756 O O . GLU A 1 89 ? 14.916 -5.724 -20.523 1.00 91.06 89 GLU A O 1
ATOM 761 N N . ILE A 1 90 ? 15.333 -4.006 -19.144 1.00 89.44 90 ILE A N 1
ATOM 762 C CA . ILE A 1 90 ? 16.689 -3.782 -19.665 1.00 89.44 90 ILE A CA 1
ATOM 763 C C . ILE A 1 90 ? 17.601 -4.980 -19.412 1.00 89.44 90 ILE A C 1
ATOM 765 O O . ILE A 1 90 ? 18.393 -5.340 -20.273 1.00 89.44 90 ILE A O 1
ATOM 769 N N . ARG A 1 91 ? 17.451 -5.659 -18.267 1.00 89.38 91 ARG A N 1
ATOM 770 C CA . ARG A 1 91 ? 18.185 -6.901 -17.984 1.00 89.38 91 ARG A CA 1
ATOM 771 C C . ARG A 1 91 ? 17.836 -7.994 -18.984 1.00 89.38 91 ARG A C 1
ATOM 773 O O . ARG A 1 91 ? 18.732 -8.685 -19.448 1.00 89.38 91 ARG A O 1
ATOM 780 N N . SER A 1 92 ? 16.554 -8.120 -19.324 1.00 85.69 92 SER A N 1
ATOM 781 C CA . SER A 1 92 ? 16.083 -9.080 -20.329 1.00 85.69 92 SER A CA 1
ATOM 782 C C . SER A 1 92 ? 16.602 -8.732 -21.728 1.00 85.69 92 SER A C 1
ATOM 784 O O . SER A 1 92 ? 16.948 -9.619 -22.502 1.00 85.69 92 SER A O 1
ATOM 786 N N . CYS A 1 93 ? 16.703 -7.438 -22.044 1.00 82.19 93 CYS A N 1
ATOM 787 C CA . CYS A 1 93 ? 17.336 -6.965 -23.270 1.00 82.19 93 CYS A CA 1
ATOM 788 C C . CYS A 1 93 ? 18.825 -7.325 -23.305 1.00 82.19 93 CYS A C 1
ATOM 790 O O . CYS A 1 93 ? 19.266 -7.949 -24.261 1.00 82.19 93 CYS A O 1
ATOM 792 N N . ILE A 1 94 ? 19.584 -7.008 -22.255 1.00 83.81 94 ILE A N 1
ATOM 793 C CA . ILE A 1 94 ? 21.023 -7.295 -22.156 1.00 83.81 94 ILE A CA 1
ATOM 794 C C . ILE A 1 94 ? 21.310 -8.795 -22.314 1.00 83.81 94 ILE A C 1
ATOM 796 O O . ILE A 1 94 ? 22.238 -9.167 -23.027 1.00 83.81 94 ILE A O 1
ATOM 800 N N . THR A 1 95 ? 20.510 -9.671 -21.699 1.00 80.06 95 THR A N 1
ATOM 801 C CA . THR A 1 95 ? 20.700 -11.127 -21.824 1.00 80.06 95 THR A CA 1
ATOM 802 C C . THR A 1 95 ? 20.324 -11.671 -23.205 1.00 80.06 95 THR A C 1
ATOM 804 O O . THR A 1 95 ? 20.875 -12.689 -23.622 1.00 80.06 95 THR A O 1
ATOM 807 N N . GLY A 1 96 ? 19.407 -11.010 -23.921 1.00 69.75 96 GLY A N 1
ATOM 808 C CA . GLY A 1 96 ? 18.978 -11.375 -25.276 1.00 69.75 96 GLY A CA 1
ATOM 809 C C . GLY A 1 96 ? 19.790 -10.737 -26.413 1.00 69.75 96 GLY A C 1
ATOM 810 O O . GLY A 1 96 ? 19.744 -11.232 -27.541 1.00 69.75 96 GLY A O 1
ATOM 811 N N . LEU A 1 97 ? 20.543 -9.666 -26.142 1.00 63.47 97 LEU A N 1
ATOM 812 C CA . LEU A 1 97 ? 21.335 -8.896 -27.111 1.00 63.47 97 LEU A CA 1
ATOM 813 C C . LEU A 1 97 ? 22.610 -9.648 -27.531 1.00 63.47 97 LEU A C 1
ATOM 815 O O . LEU A 1 97 ? 23.732 -9.289 -27.174 1.00 63.47 97 LEU A O 1
ATOM 819 N N . ARG A 1 98 ? 22.438 -10.703 -28.334 1.00 55.47 98 ARG A N 1
ATOM 820 C CA . ARG A 1 98 ? 23.534 -11.347 -29.083 1.00 55.47 98 ARG A CA 1
ATOM 821 C C . ARG A 1 98 ? 23.817 -10.668 -30.433 1.00 55.47 98 ARG A C 1
ATOM 823 O O . ARG A 1 98 ? 24.877 -10.906 -30.996 1.00 55.47 98 ARG A O 1
ATOM 830 N N . ASN A 1 99 ? 22.901 -9.818 -30.910 1.00 59.03 99 ASN A N 1
ATOM 831 C CA . ASN A 1 99 ? 22.978 -9.048 -32.157 1.00 59.03 99 ASN A CA 1
ATOM 832 C C . ASN A 1 99 ? 22.618 -7.573 -31.894 1.00 59.03 99 ASN A C 1
ATOM 834 O O . ASN A 1 99 ? 21.923 -7.279 -30.923 1.00 59.03 99 ASN A O 1
ATOM 838 N N . TYR A 1 100 ? 23.095 -6.672 -32.759 1.00 67.25 100 TYR A N 1
ATOM 839 C CA . TYR A 1 100 ? 22.900 -5.218 -32.672 1.00 67.25 100 TYR A CA 1
ATOM 840 C C . TYR A 1 100 ? 21.434 -4.802 -32.407 1.00 67.25 100 TYR A C 1
ATOM 842 O O . TYR A 1 100 ? 20.525 -5.427 -32.963 1.00 67.25 100 TYR A O 1
ATOM 850 N N . PRO A 1 101 ? 21.191 -3.743 -31.603 1.00 79.19 101 PRO A N 1
ATOM 851 C CA . PRO A 1 101 ? 19.845 -3.242 -31.323 1.00 79.19 101 PRO A CA 1
ATOM 852 C C . PRO A 1 101 ? 19.130 -2.816 -32.611 1.00 79.19 101 PRO A C 1
ATOM 854 O O . PRO A 1 101 ? 19.721 -2.159 -33.467 1.00 79.19 101 PRO A O 1
ATOM 857 N N . ASN A 1 102 ? 17.852 -3.173 -32.754 1.00 83.31 102 ASN A N 1
ATOM 858 C CA . ASN A 1 102 ? 17.028 -2.681 -33.859 1.00 83.31 102 ASN A CA 1
ATOM 859 C C . ASN A 1 102 ? 16.506 -1.257 -33.566 1.00 83.31 102 ASN A C 1
ATOM 861 O O . ASN A 1 102 ? 16.466 -0.820 -32.414 1.00 83.31 102 ASN A O 1
ATOM 865 N N . GLN A 1 103 ? 16.085 -0.536 -34.610 1.00 85.31 103 GLN A N 1
ATOM 866 C CA . GLN A 1 103 ? 15.638 0.857 -34.479 1.00 85.31 103 GLN A CA 1
ATOM 867 C C . GLN A 1 103 ? 14.424 1.009 -33.548 1.00 85.31 103 GLN A C 1
ATOM 869 O O . GLN A 1 103 ? 14.400 1.900 -32.708 1.00 85.31 103 GLN A O 1
ATOM 874 N N . GLU A 1 104 ? 13.451 0.097 -33.631 1.00 86.62 104 GLU A N 1
ATOM 875 C CA . GLU A 1 104 ? 12.247 0.125 -32.788 1.00 86.62 104 GLU A CA 1
ATOM 876 C C . GLU A 1 104 ? 12.583 0.022 -31.290 1.00 86.62 104 GLU A C 1
ATOM 878 O O . GLU A 1 104 ? 12.000 0.715 -30.454 1.00 86.62 104 GLU A O 1
ATOM 883 N N . MET A 1 105 ? 13.556 -0.819 -30.935 1.00 85.69 105 MET A N 1
ATOM 884 C CA . MET A 1 105 ? 14.045 -0.937 -29.566 1.00 85.69 105 MET A CA 1
ATOM 885 C C . MET A 1 105 ? 14.748 0.342 -29.119 1.00 85.69 105 MET A C 1
ATOM 887 O O . MET A 1 105 ? 14.494 0.798 -28.006 1.00 85.69 105 MET A O 1
ATOM 891 N N . ILE A 1 106 ? 15.592 0.932 -29.968 1.00 88.25 106 ILE A N 1
ATOM 892 C CA . ILE A 1 106 ? 16.271 2.200 -29.672 1.00 88.25 106 ILE A CA 1
ATOM 893 C C . ILE A 1 106 ? 15.236 3.295 -29.380 1.00 88.25 106 ILE A C 1
ATOM 895 O O . ILE A 1 106 ? 15.272 3.897 -28.306 1.00 88.25 106 ILE A O 1
ATOM 899 N N . ASP A 1 107 ? 14.257 3.483 -30.265 1.00 90.25 107 ASP A N 1
ATOM 900 C CA . ASP A 1 107 ? 13.211 4.501 -30.115 1.00 90.25 107 ASP A CA 1
ATOM 901 C C . ASP A 1 107 ? 12.395 4.289 -28.826 1.00 90.25 107 ASP A C 1
ATOM 903 O O . ASP A 1 107 ? 12.076 5.231 -28.092 1.00 90.25 107 ASP A O 1
ATOM 907 N N . LYS A 1 108 ? 12.101 3.029 -28.492 1.00 92.19 108 LYS A N 1
ATOM 908 C CA . LYS A 1 108 ? 11.420 2.649 -27.250 1.00 92.19 108 LYS A CA 1
ATOM 909 C C . LYS A 1 108 ? 12.225 3.032 -26.002 1.00 92.19 108 LYS A C 1
ATOM 911 O O . LYS A 1 108 ? 11.652 3.584 -25.060 1.00 92.19 108 LYS A O 1
ATOM 916 N N . TRP A 1 109 ? 13.533 2.773 -25.982 1.00 91.81 109 TRP A N 1
ATOM 917 C CA . TRP A 1 109 ? 14.398 3.116 -24.847 1.00 91.81 109 TRP A CA 1
ATOM 918 C C . TRP A 1 109 ? 14.638 4.620 -24.717 1.00 91.81 109 TRP A C 1
ATOM 920 O O . TRP A 1 109 ? 14.626 5.133 -23.597 1.00 91.81 109 TRP A O 1
ATOM 930 N N . ILE A 1 110 ? 14.723 5.348 -25.833 1.00 92.25 110 ILE A N 1
ATOM 931 C CA . ILE A 1 110 ? 14.754 6.818 -25.839 1.00 92.25 110 ILE A CA 1
ATOM 932 C C . ILE A 1 110 ? 13.474 7.387 -25.207 1.00 92.25 110 ILE A C 1
ATOM 934 O O . ILE A 1 110 ? 13.537 8.271 -24.350 1.00 92.25 110 ILE A O 1
ATOM 938 N N . ASN A 1 111 ? 12.303 6.842 -25.547 1.00 93.19 111 ASN A N 1
ATOM 939 C CA . ASN A 1 111 ? 11.036 7.263 -24.941 1.00 93.19 111 ASN A CA 1
ATOM 940 C C . ASN A 1 111 ? 10.979 6.986 -23.428 1.00 93.19 111 ASN A C 1
ATOM 942 O O . ASN A 1 111 ? 10.469 7.808 -22.654 1.00 93.19 111 ASN A O 1
ATOM 946 N N . TYR A 1 112 ? 11.531 5.857 -22.977 1.00 93.12 112 TYR A N 1
ATOM 947 C CA . TYR A 1 112 ? 11.641 5.561 -21.548 1.00 93.12 112 TYR A CA 1
ATOM 948 C C . TYR A 1 112 ? 12.600 6.501 -20.831 1.00 93.12 112 TYR A C 1
ATOM 950 O O . TYR A 1 112 ? 12.240 7.006 -19.767 1.00 93.12 112 TYR A O 1
ATOM 958 N N . GLN A 1 113 ? 13.752 6.798 -21.429 1.00 93.25 113 GLN A N 1
ATOM 959 C CA . GLN A 1 113 ? 14.699 7.783 -20.918 1.00 93.25 113 GLN A CA 1
ATOM 960 C C . GLN A 1 113 ? 14.036 9.152 -20.741 1.00 93.25 113 GLN A C 1
ATOM 962 O O . GLN A 1 113 ? 14.091 9.705 -19.648 1.00 93.25 113 GLN A O 1
ATOM 967 N N . ASN A 1 114 ? 13.304 9.646 -21.742 1.00 92.25 114 ASN A N 1
ATOM 968 C CA . ASN A 1 114 ? 12.578 10.919 -21.649 1.00 92.25 114 ASN A CA 1
ATOM 969 C C . ASN A 1 114 ? 11.547 10.936 -20.512 1.00 92.25 114 ASN A C 1
ATOM 971 O O . ASN A 1 114 ? 11.348 11.951 -19.847 1.00 92.25 114 ASN A O 1
ATOM 975 N N . THR A 1 115 ? 10.884 9.805 -20.269 1.00 92.44 115 THR A N 1
ATOM 976 C CA . THR A 1 115 ? 9.942 9.671 -19.149 1.00 92.44 115 THR A CA 1
ATOM 977 C C . THR A 1 115 ? 10.673 9.679 -17.806 1.00 92.44 115 THR A C 1
ATOM 979 O O . THR A 1 115 ? 10.196 10.271 -16.843 1.00 92.44 115 THR A O 1
ATOM 982 N N . ILE A 1 116 ? 11.842 9.045 -17.739 1.00 91.75 116 ILE A N 1
ATOM 983 C CA . ILE A 1 116 ? 12.649 8.957 -16.522 1.00 91.75 116 ILE A CA 1
ATOM 984 C C . ILE A 1 116 ? 13.302 10.293 -16.184 1.00 91.75 116 ILE A C 1
ATOM 986 O O . ILE A 1 116 ? 13.351 10.630 -15.010 1.00 91.75 116 ILE A O 1
ATOM 990 N N . ILE A 1 117 ? 13.709 11.086 -17.174 1.00 90.69 117 ILE A N 1
ATOM 991 C CA . ILE A 1 117 ? 14.194 12.457 -16.957 1.00 90.69 117 ILE A CA 1
ATOM 992 C C . ILE A 1 117 ? 13.121 13.289 -16.242 1.00 90.69 117 ILE A C 1
ATOM 994 O O . ILE A 1 117 ? 13.386 13.850 -15.187 1.00 90.69 117 ILE A O 1
ATOM 998 N N . LYS A 1 118 ? 11.863 13.236 -16.702 1.00 91.50 118 LYS A N 1
ATOM 999 C CA . LYS A 1 118 ? 10.747 13.915 -16.013 1.00 91.50 118 LYS A CA 1
ATOM 1000 C C . LYS A 1 118 ? 10.547 13.430 -14.572 1.00 91.50 118 LYS A C 1
ATOM 1002 O O . LYS A 1 118 ? 10.141 14.207 -13.713 1.00 91.50 118 LYS A O 1
ATOM 1007 N N . LEU A 1 119 ? 10.793 12.145 -14.302 1.00 91.06 119 LEU A N 1
ATOM 1008 C CA . LEU A 1 119 ? 10.739 11.593 -12.944 1.00 91.06 119 LEU A CA 1
ATOM 1009 C C . LEU A 1 119 ? 11.917 12.059 -12.083 1.00 91.06 119 LEU A C 1
ATOM 1011 O O . LEU A 1 119 ? 11.720 12.292 -10.893 1.00 91.06 119 LEU A O 1
ATOM 1015 N N . LYS A 1 120 ? 13.115 12.201 -12.661 1.00 89.56 120 LYS A N 1
ATOM 1016 C CA . LYS A 1 120 ? 14.274 12.770 -11.964 1.00 89.56 120 LYS A CA 1
ATOM 1017 C C . LYS A 1 120 ? 13.974 14.196 -11.520 1.00 89.56 120 LYS A C 1
ATOM 1019 O O . LYS A 1 120 ? 14.159 14.487 -10.346 1.00 89.56 120 LYS A O 1
ATOM 1024 N N . ASP A 1 121 ? 13.424 15.013 -12.417 1.00 90.06 121 ASP A N 1
ATOM 1025 C CA . ASP A 1 121 ? 13.060 16.402 -12.125 1.00 90.06 121 ASP A CA 1
ATOM 1026 C C . ASP A 1 121 ? 11.981 16.482 -11.039 1.00 90.06 121 ASP A C 1
ATOM 1028 O O . ASP A 1 121 ? 12.099 17.248 -10.089 1.00 90.06 121 ASP A O 1
ATOM 1032 N N . LYS A 1 122 ? 10.946 15.634 -11.135 1.00 91.44 122 LYS A N 1
ATOM 1033 C CA . LYS A 1 122 ? 9.843 15.573 -10.160 1.00 91.44 122 LYS A CA 1
ATOM 1034 C C . LYS A 1 122 ? 10.321 15.323 -8.725 1.00 91.44 122 LYS A C 1
ATOM 1036 O O . LYS A 1 122 ? 9.684 15.799 -7.791 1.00 91.44 122 LYS A O 1
ATOM 1041 N N . TYR A 1 123 ? 11.377 14.530 -8.557 1.00 90.25 123 TYR A N 1
ATOM 1042 C CA . TYR A 1 123 ? 11.879 14.095 -7.251 1.00 90.25 123 TYR A CA 1
ATOM 1043 C C . TYR A 1 123 ? 13.252 14.668 -6.899 1.00 90.25 123 TYR A C 1
ATOM 1045 O O . TYR A 1 123 ? 13.843 14.220 -5.918 1.00 90.25 123 TYR A O 1
ATOM 1053 N N . GLU A 1 124 ? 13.753 15.614 -7.696 1.00 89.31 124 GLU A N 1
ATOM 1054 C CA . GLU A 1 124 ? 15.059 16.258 -7.516 1.00 89.31 124 GLU A CA 1
ATOM 1055 C C . GLU A 1 124 ? 16.199 15.234 -7.316 1.00 89.31 124 GLU A C 1
ATOM 1057 O O . GLU A 1 124 ? 17.045 15.357 -6.428 1.00 89.31 124 GLU A O 1
ATOM 1062 N N . LEU A 1 125 ? 16.198 14.162 -8.122 1.00 89.00 125 LEU A N 1
ATOM 1063 C CA . LEU A 1 125 ? 17.160 13.062 -7.984 1.00 89.00 125 LEU A CA 1
ATOM 1064 C C . LEU A 1 125 ? 18.554 13.465 -8.482 1.00 89.00 125 LEU A C 1
ATOM 1066 O O . LEU A 1 125 ? 18.709 13.977 -9.588 1.00 89.00 125 LEU A O 1
ATOM 1070 N N . VAL A 1 126 ? 19.590 13.129 -7.712 1.00 83.81 126 VAL A N 1
ATOM 1071 C CA . VAL A 1 126 ? 20.984 13.465 -8.029 1.00 83.81 126 VAL A CA 1
ATOM 1072 C C . VAL A 1 126 ? 21.619 12.319 -8.809 1.00 83.81 126 VAL A C 1
ATOM 1074 O O . VAL A 1 126 ? 22.075 11.333 -8.233 1.00 83.81 126 VAL A O 1
ATOM 1077 N N . THR A 1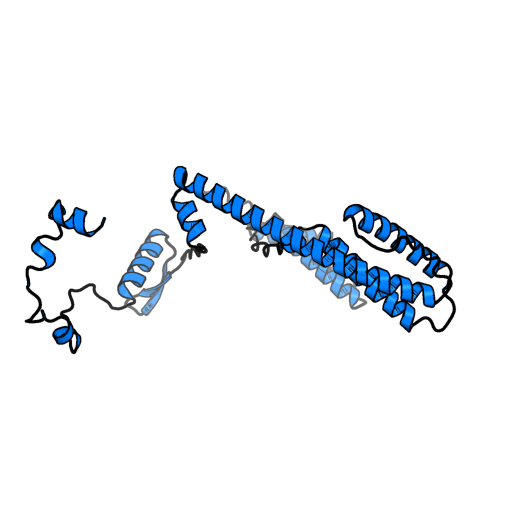 127 ? 21.641 12.415 -10.135 1.00 81.81 127 THR A N 1
ATOM 1078 C CA . THR A 1 127 ? 22.244 11.399 -11.018 1.00 81.81 127 THR A CA 1
ATOM 1079 C C . THR A 1 127 ? 23.052 12.061 -12.127 1.00 81.81 127 THR A C 1
ATOM 1081 O O . THR A 1 127 ? 23.016 13.277 -12.263 1.00 81.81 127 THR A O 1
ATOM 1084 N N . SER A 1 128 ? 23.811 11.281 -12.896 1.00 77.44 128 SER A N 1
ATOM 1085 C CA . SER A 1 128 ? 24.516 11.801 -14.069 1.00 77.44 128 SER A CA 1
ATOM 1086 C C . SER A 1 128 ? 23.525 12.315 -15.124 1.00 77.44 128 SER A C 1
ATOM 1088 O O . SER A 1 128 ? 22.501 11.682 -15.369 1.00 77.44 128 SER A O 1
ATOM 1090 N N . ASP A 1 129 ? 23.854 13.420 -15.795 1.00 76.31 129 ASP A N 1
ATOM 1091 C CA . ASP A 1 129 ? 23.059 13.987 -16.902 1.00 76.31 129 ASP A CA 1
ATOM 1092 C C . ASP A 1 129 ? 23.368 13.318 -18.252 1.00 76.31 129 ASP A C 1
ATOM 1094 O O . ASP A 1 129 ? 23.326 13.933 -19.320 1.00 76.31 129 ASP A O 1
ATOM 1098 N N . THR A 1 130 ? 23.735 12.039 -18.219 1.00 82.38 130 THR A N 1
ATOM 1099 C CA . THR A 1 130 ? 24.148 11.310 -19.415 1.00 82.38 130 THR A CA 1
ATOM 1100 C C . THR A 1 130 ? 22.925 10.955 -20.253 1.00 82.38 130 THR A C 1
ATOM 1102 O O . THR A 1 130 ? 22.008 10.288 -19.783 1.00 82.38 130 THR A O 1
ATOM 1105 N N . ILE A 1 131 ? 22.931 11.363 -21.522 1.00 86.31 131 ILE A N 1
ATOM 1106 C CA . ILE A 1 131 ? 21.910 10.974 -22.499 1.00 86.31 131 ILE A CA 1
ATOM 1107 C C . ILE A 1 131 ? 22.436 9.787 -23.309 1.00 86.31 131 ILE A C 1
ATOM 1109 O O . ILE A 1 131 ? 23.480 9.875 -23.957 1.00 86.31 131 ILE A O 1
ATOM 1113 N N . PHE A 1 132 ? 21.693 8.683 -23.300 1.00 88.38 132 PHE A N 1
ATOM 1114 C CA . PHE A 1 132 ? 22.030 7.457 -24.016 1.00 88.38 132 PHE A CA 1
ATOM 1115 C C . PHE A 1 132 ? 21.349 7.405 -25.388 1.00 88.38 132 PHE A C 1
ATOM 1117 O O . PHE A 1 132 ? 20.180 7.772 -25.537 1.00 88.38 132 PHE A O 1
ATOM 1124 N N . THR A 1 133 ? 22.090 6.924 -26.390 1.00 86.75 133 THR A N 1
ATOM 1125 C CA . THR A 1 133 ? 21.613 6.700 -27.766 1.00 86.75 133 THR A CA 1
ATOM 1126 C C . THR A 1 133 ? 21.247 5.239 -28.038 1.00 86.75 133 THR A C 1
ATOM 1128 O O . THR A 1 133 ? 20.663 4.940 -29.073 1.00 86.75 133 THR A O 1
ATOM 1131 N N . PHE A 1 134 ? 21.568 4.330 -27.112 1.00 86.69 134 PHE A N 1
ATOM 1132 C CA . PHE A 1 134 ? 21.269 2.895 -27.141 1.00 86.69 134 PHE A CA 1
ATOM 1133 C C . PHE A 1 134 ? 21.799 2.153 -28.381 1.00 86.69 134 PHE A C 1
ATOM 1135 O O . PHE A 1 134 ? 21.277 1.108 -28.760 1.00 86.69 134 PHE A O 1
ATOM 1142 N N . LEU A 1 135 ? 22.869 2.666 -28.999 1.00 84.12 135 LEU A N 1
ATOM 1143 C CA . LEU A 1 135 ? 23.466 2.094 -30.217 1.00 84.12 135 LEU A CA 1
ATOM 1144 C C . LEU A 1 135 ? 24.326 0.849 -29.956 1.00 84.12 135 LEU A C 1
ATOM 1146 O O . LEU A 1 135 ? 24.601 0.078 -30.874 1.00 84.12 135 LEU A O 1
ATOM 1150 N N . ASN A 1 136 ? 24.786 0.659 -28.719 1.00 82.31 136 ASN A N 1
ATOM 1151 C CA . ASN A 1 136 ? 25.651 -0.449 -28.336 1.00 82.31 136 ASN A CA 1
ATOM 1152 C C . ASN A 1 136 ? 25.256 -1.016 -26.965 1.00 82.31 136 ASN A C 1
ATOM 1154 O O . ASN A 1 136 ? 24.571 -0.362 -26.179 1.00 82.31 136 ASN A O 1
ATOM 1158 N N . ASN A 1 137 ? 25.713 -2.236 -26.677 1.00 82.81 137 ASN A N 1
ATOM 1159 C CA . ASN A 1 137 ? 25.403 -2.928 -25.424 1.00 82.81 137 ASN A CA 1
ATOM 1160 C C . ASN A 1 137 ? 25.981 -2.222 -24.189 1.00 82.81 137 ASN A C 1
ATOM 1162 O O . ASN A 1 137 ? 25.373 -2.272 -23.124 1.00 82.81 137 ASN A O 1
ATOM 1166 N N . GLU A 1 138 ? 27.119 -1.541 -24.316 1.00 86.62 138 GLU A N 1
ATOM 1167 C CA . GLU A 1 138 ? 27.749 -0.809 -23.211 1.00 86.62 138 GLU A CA 1
ATOM 1168 C C . GLU A 1 138 ? 26.825 0.286 -22.662 1.00 86.62 138 GLU A C 1
ATOM 1170 O O . GLU A 1 138 ? 26.622 0.372 -21.454 1.00 86.62 138 GLU A O 1
ATOM 1175 N N . GLN A 1 139 ? 26.152 1.035 -23.539 1.00 88.56 139 GLN A N 1
ATOM 1176 C CA . GLN A 1 139 ? 25.177 2.045 -23.133 1.00 88.56 139 GLN A CA 1
ATOM 1177 C C . GLN A 1 139 ? 23.970 1.447 -22.401 1.00 88.56 139 GLN A C 1
ATOM 1179 O O . GLN A 1 139 ? 23.454 2.070 -21.476 1.00 88.56 139 GLN A O 1
ATOM 1184 N N . PHE A 1 140 ? 23.538 0.229 -22.748 1.00 88.62 140 PHE A N 1
ATOM 1185 C CA . PHE A 1 140 ? 22.499 -0.469 -21.981 1.00 88.62 140 PHE A CA 1
ATOM 1186 C C . PHE A 1 140 ? 22.972 -0.831 -20.569 1.00 88.62 140 PHE A C 1
ATOM 1188 O O . PHE A 1 140 ? 22.191 -0.727 -19.624 1.00 88.62 140 PHE A O 1
ATOM 1195 N N . HIS A 1 141 ? 24.236 -1.232 -20.410 1.00 90.06 141 HIS A N 1
ATOM 1196 C CA . HIS A 1 141 ? 24.820 -1.498 -19.095 1.00 90.06 141 HIS A CA 1
ATOM 1197 C C . HIS A 1 141 ? 24.936 -0.220 -18.257 1.00 90.06 141 HIS A C 1
ATOM 1199 O O . HIS A 1 141 ? 24.442 -0.195 -17.132 1.00 90.06 141 HIS A O 1
ATOM 1205 N N . SER A 1 142 ? 25.484 0.859 -18.821 1.00 91.06 142 SER A N 1
ATOM 1206 C CA . SER A 1 142 ? 25.586 2.149 -18.129 1.00 91.06 142 SER A CA 1
ATOM 1207 C C . SER A 1 142 ? 24.216 2.711 -17.740 1.00 91.06 142 SER A C 1
ATOM 1209 O O . SER A 1 142 ? 24.040 3.201 -16.626 1.00 91.06 142 SER A O 1
ATOM 1211 N N . TYR A 1 143 ? 23.216 2.585 -18.617 1.00 92.69 143 TYR A N 1
ATOM 1212 C CA . TYR A 1 143 ? 21.855 3.011 -18.308 1.00 92.69 143 TYR A CA 1
ATOM 1213 C C . TYR A 1 143 ? 21.202 2.137 -17.225 1.00 92.69 143 TYR A C 1
ATOM 1215 O O . TYR A 1 143 ? 20.484 2.639 -16.363 1.00 92.69 143 TYR A O 1
ATOM 1223 N N . LEU A 1 144 ? 21.474 0.827 -17.198 1.00 92.62 144 LEU A N 1
ATOM 1224 C CA . LEU A 1 144 ? 21.032 -0.044 -16.104 1.00 92.62 144 LEU A CA 1
ATOM 1225 C C . LEU A 1 144 ? 21.628 0.393 -14.754 1.00 92.62 144 LEU A C 1
ATOM 1227 O O . LEU A 1 144 ? 20.916 0.369 -13.746 1.00 92.62 144 LEU A O 1
ATOM 1231 N N . ASP A 1 145 ? 22.901 0.781 -14.715 1.00 92.75 145 ASP A N 1
ATOM 1232 C CA . ASP A 1 145 ? 23.539 1.279 -13.492 1.00 92.75 145 ASP A CA 1
ATOM 1233 C C . ASP A 1 145 ? 22.886 2.579 -13.016 1.00 92.75 145 ASP A C 1
ATOM 1235 O O . ASP A 1 145 ? 22.510 2.690 -11.846 1.00 92.75 145 ASP A O 1
ATOM 1239 N N . GLU A 1 146 ? 22.615 3.501 -13.938 1.00 92.88 146 GLU A N 1
ATOM 1240 C CA . GLU A 1 146 ? 21.877 4.726 -13.642 1.00 92.88 146 GLU A CA 1
ATOM 1241 C C . GLU A 1 146 ? 20.472 4.437 -13.084 1.00 92.88 146 GLU A C 1
ATOM 1243 O O . GLU A 1 146 ? 20.091 4.971 -12.039 1.00 92.88 146 GLU A O 1
ATOM 1248 N N . LEU A 1 147 ? 19.711 3.530 -13.705 1.00 93.88 147 LEU A N 1
ATOM 1249 C CA . LEU A 1 147 ? 18.400 3.111 -13.199 1.00 93.88 147 LEU A CA 1
ATOM 1250 C C . LEU A 1 147 ? 18.482 2.524 -11.784 1.00 93.88 147 LEU A C 1
ATOM 1252 O O . LEU A 1 147 ? 17.563 2.711 -10.979 1.00 93.88 147 LEU A O 1
ATOM 1256 N N . ASN A 1 148 ? 19.555 1.798 -11.458 1.00 94.12 148 ASN A N 1
ATOM 1257 C CA . ASN A 1 148 ? 19.752 1.258 -10.116 1.00 94.12 148 ASN A CA 1
ATOM 1258 C C . ASN A 1 148 ? 20.009 2.362 -9.084 1.00 94.12 148 ASN A C 1
ATOM 1260 O O . ASN A 1 148 ? 19.489 2.247 -7.970 1.00 94.12 148 ASN A O 1
ATOM 1264 N N . GLU A 1 149 ? 20.748 3.414 -9.439 1.00 93.50 149 GLU A N 1
ATOM 1265 C CA . GLU A 1 149 ? 20.946 4.584 -8.574 1.00 93.50 149 GLU A CA 1
ATOM 1266 C C . GLU A 1 149 ? 19.649 5.374 -8.381 1.00 93.50 149 GLU A C 1
ATOM 1268 O O . GLU A 1 149 ? 19.253 5.629 -7.240 1.00 93.50 149 GLU A O 1
ATOM 1273 N N . ILE A 1 150 ? 18.906 5.634 -9.463 1.00 93.75 150 ILE A N 1
ATOM 1274 C CA . ILE A 1 150 ? 17.561 6.233 -9.405 1.00 93.75 150 ILE A CA 1
ATOM 1275 C C . ILE A 1 150 ? 16.666 5.422 -8.466 1.00 93.75 150 ILE A C 1
ATOM 1277 O O . ILE A 1 150 ? 16.024 5.971 -7.573 1.00 93.75 150 ILE A O 1
ATOM 1281 N N . ARG A 1 151 ? 16.652 4.090 -8.608 1.00 94.88 151 ARG A N 1
ATOM 1282 C CA . ARG A 1 151 ? 15.861 3.204 -7.745 1.00 94.88 151 ARG A CA 1
ATOM 1283 C C . ARG A 1 151 ? 16.250 3.335 -6.272 1.00 94.88 151 ARG A C 1
ATOM 1285 O O . ARG A 1 151 ? 15.366 3.288 -5.417 1.00 94.88 151 ARG A O 1
ATOM 1292 N N . LYS A 1 152 ? 17.545 3.443 -5.950 1.00 94.38 152 LYS A N 1
ATOM 1293 C CA . LYS A 1 152 ? 18.012 3.605 -4.561 1.00 94.38 152 LYS A CA 1
ATOM 1294 C C . LYS A 1 152 ? 17.510 4.920 -3.972 1.00 94.38 152 LYS A C 1
ATOM 1296 O O . LYS A 1 152 ? 16.936 4.895 -2.885 1.00 94.38 152 LYS A O 1
ATOM 1301 N N . GLN A 1 153 ? 17.668 6.024 -4.697 1.00 94.00 153 GLN A N 1
ATOM 1302 C CA . GLN A 1 153 ? 17.233 7.345 -4.241 1.00 94.00 153 GLN A CA 1
ATOM 1303 C C . GLN A 1 153 ? 15.713 7.423 -4.108 1.00 94.00 153 GLN A C 1
ATOM 1305 O O . GLN A 1 153 ? 15.200 7.800 -3.059 1.00 94.00 153 GLN A O 1
ATOM 1310 N N . LEU A 1 154 ? 14.975 6.936 -5.105 1.00 93.38 154 LEU A N 1
ATOM 1311 C CA . LEU A 1 154 ? 13.515 6.917 -5.076 1.00 93.38 154 LEU A CA 1
ATOM 1312 C C . LEU A 1 154 ? 12.967 6.048 -3.934 1.00 93.38 154 LEU A C 1
ATOM 1314 O O . LEU A 1 154 ? 11.922 6.344 -3.362 1.00 93.38 154 LEU A O 1
ATOM 1318 N N . ARG A 1 155 ? 13.695 4.998 -3.532 1.00 93.50 155 ARG A N 1
ATOM 1319 C CA . ARG A 1 155 ? 13.360 4.204 -2.341 1.00 93.50 155 ARG A CA 1
ATOM 1320 C C . ARG A 1 155 ? 13.539 4.990 -1.039 1.00 93.50 155 ARG A C 1
ATOM 1322 O O . ARG A 1 155 ? 12.822 4.712 -0.081 1.00 93.50 155 ARG A O 1
ATOM 1329 N N . ILE A 1 156 ? 14.484 5.928 -0.979 1.00 92.94 156 ILE A N 1
ATOM 1330 C CA . ILE A 1 156 ? 14.647 6.837 0.165 1.00 92.94 156 ILE A CA 1
ATOM 1331 C C . ILE A 1 156 ? 13.478 7.822 0.193 1.00 92.94 156 ILE A C 1
ATOM 1333 O O . ILE A 1 156 ? 12.801 7.906 1.214 1.00 92.94 156 ILE A O 1
ATOM 1337 N N . VAL A 1 157 ? 13.181 8.470 -0.939 1.00 92.75 157 VAL A N 1
ATOM 1338 C CA . VAL A 1 157 ? 12.033 9.384 -1.083 1.00 92.75 157 VAL A CA 1
ATOM 1339 C C . VAL A 1 157 ? 10.731 8.694 -0.673 1.00 92.75 157 VAL A C 1
ATOM 1341 O O . VAL A 1 157 ? 9.981 9.222 0.140 1.00 92.75 157 VAL A O 1
ATOM 1344 N N . PHE A 1 158 ? 10.507 7.461 -1.136 1.00 92.62 158 PHE A N 1
ATOM 1345 C CA . PHE A 1 158 ? 9.337 6.665 -0.764 1.00 92.62 158 PHE A CA 1
ATOM 1346 C C . PHE A 1 158 ? 9.198 6.482 0.751 1.00 92.62 158 PHE A C 1
ATOM 1348 O O . PHE A 1 158 ? 8.112 6.644 1.298 1.00 92.62 158 PHE A O 1
ATOM 1355 N N . LYS A 1 159 ? 10.296 6.139 1.438 1.00 91.44 159 LYS A N 1
ATOM 1356 C CA . LYS A 1 159 ? 10.287 5.968 2.897 1.00 91.44 159 LYS A CA 1
ATOM 1357 C C . LYS A 1 159 ? 9.991 7.281 3.615 1.00 91.44 159 LYS A C 1
ATOM 1359 O O . LYS A 1 159 ? 9.282 7.265 4.614 1.00 91.44 159 LYS A O 1
ATOM 1364 N N . LEU A 1 160 ? 10.529 8.395 3.120 1.00 91.50 160 LEU A N 1
ATOM 1365 C CA . LEU A 1 160 ? 10.272 9.717 3.686 1.00 91.50 160 LEU A CA 1
ATOM 1366 C C . LEU A 1 160 ? 8.798 10.103 3.538 1.00 91.50 160 LEU A C 1
ATOM 1368 O O . LEU A 1 160 ? 8.171 10.445 4.535 1.00 91.50 160 LEU A O 1
ATOM 1372 N N . GLU A 1 161 ? 8.222 9.975 2.341 1.00 90.75 161 GLU A N 1
ATOM 1373 C CA . GLU A 1 161 ? 6.796 10.255 2.120 1.00 90.75 161 GLU A CA 1
ATOM 1374 C C . GLU A 1 161 ? 5.885 9.343 2.949 1.00 90.75 161 GLU A C 1
ATOM 1376 O O . GLU A 1 161 ? 4.878 9.801 3.490 1.00 90.75 161 GLU A O 1
ATOM 1381 N N . LEU A 1 162 ? 6.238 8.060 3.081 1.00 90.75 162 LEU A N 1
ATOM 1382 C CA . LEU A 1 162 ? 5.485 7.123 3.911 1.00 90.75 162 LEU A CA 1
ATOM 1383 C C . LEU A 1 162 ? 5.491 7.557 5.379 1.00 90.75 162 LEU A C 1
ATOM 1385 O O . LEU A 1 162 ? 4.427 7.640 5.989 1.00 90.75 162 LEU A O 1
ATOM 1389 N N . ASN A 1 163 ? 6.662 7.915 5.910 1.00 91.12 163 ASN A N 1
ATOM 1390 C CA . ASN A 1 163 ? 6.782 8.426 7.272 1.00 91.12 163 ASN A CA 1
ATOM 1391 C C . ASN A 1 163 ? 5.966 9.713 7.462 1.00 91.12 163 ASN A C 1
ATOM 1393 O O . ASN A 1 163 ? 5.275 9.845 8.467 1.00 91.12 163 ASN A O 1
ATOM 1397 N N . ILE A 1 164 ? 6.007 10.650 6.506 1.00 90.62 164 ILE A N 1
ATOM 1398 C CA . ILE A 1 164 ? 5.217 11.890 6.568 1.00 90.62 164 ILE A CA 1
ATOM 1399 C C . ILE A 1 164 ? 3.721 11.564 6.636 1.00 90.62 164 ILE A C 1
ATOM 1401 O O . ILE A 1 164 ? 3.037 12.046 7.537 1.00 90.62 164 ILE A O 1
ATOM 1405 N N . MET A 1 165 ? 3.223 10.690 5.756 1.00 90.31 165 MET A N 1
ATOM 1406 C CA . MET A 1 165 ? 1.814 10.281 5.763 1.00 90.31 165 MET A CA 1
ATOM 1407 C C . MET A 1 165 ? 1.406 9.638 7.096 1.00 90.31 165 MET A C 1
ATOM 1409 O O . MET A 1 165 ? 0.317 9.901 7.610 1.00 90.31 165 MET A O 1
ATOM 1413 N N . GLU A 1 166 ? 2.255 8.779 7.662 1.00 89.12 166 GLU A N 1
ATOM 1414 C CA . GLU A 1 166 ? 1.996 8.149 8.958 1.00 89.12 166 GLU A CA 1
ATOM 1415 C C . GLU A 1 166 ? 1.910 9.189 10.080 1.00 89.12 166 GLU A C 1
ATOM 1417 O O . GLU A 1 166 ? 0.972 9.150 10.880 1.00 89.12 166 GLU A O 1
ATOM 1422 N N . GLN A 1 167 ? 2.824 10.163 10.104 1.00 91.62 167 GLN A N 1
ATOM 1423 C CA . GLN A 1 167 ? 2.800 11.254 11.081 1.00 91.62 167 GLN A CA 1
ATOM 1424 C C . GLN A 1 167 ? 1.550 12.129 10.935 1.00 91.62 167 GLN A C 1
ATOM 1426 O O . GLN A 1 167 ? 0.874 12.410 11.926 1.00 91.62 167 GLN A O 1
ATOM 1431 N N . GLU A 1 168 ? 1.178 12.506 9.711 1.00 91.06 168 GLU A N 1
ATOM 1432 C CA . GLU A 1 168 ? -0.055 13.254 9.443 1.00 91.06 168 GLU A CA 1
ATOM 1433 C C . GLU A 1 168 ? -1.294 12.493 9.927 1.00 91.06 168 GLU A C 1
ATOM 1435 O O . GLU A 1 168 ? -2.210 13.074 10.519 1.00 91.06 168 GLU A O 1
ATOM 1440 N N . GLN A 1 169 ? -1.317 11.173 9.727 1.00 89.19 169 GLN A N 1
ATOM 1441 C CA . GLN A 1 169 ? -2.412 10.326 10.176 1.00 89.19 169 GLN A CA 1
ATOM 1442 C C . GLN A 1 169 ? -2.489 10.248 11.706 1.00 89.19 169 GLN A C 1
ATOM 1444 O O . GLN A 1 169 ? -3.596 10.293 12.254 1.00 89.19 169 GLN A O 1
ATOM 1449 N N . ILE A 1 170 ? -1.345 10.164 12.394 1.00 88.50 170 ILE A N 1
ATOM 1450 C CA . ILE A 1 170 ? -1.259 10.209 13.860 1.00 88.50 170 ILE A CA 1
ATOM 1451 C C . ILE A 1 170 ? -1.796 11.546 14.373 1.00 88.50 170 ILE A C 1
ATOM 1453 O O . ILE A 1 170 ? -2.710 11.554 15.199 1.00 88.50 170 ILE A O 1
ATOM 1457 N N . ILE A 1 171 ? -1.305 12.668 13.841 1.00 93.56 171 ILE A N 1
ATOM 1458 C CA . ILE A 1 171 ? -1.732 14.018 14.239 1.00 93.56 171 ILE A CA 1
ATOM 1459 C C . ILE A 1 171 ? -3.235 14.203 13.997 1.00 93.56 171 ILE A C 1
ATOM 1461 O O . ILE A 1 171 ? -3.959 14.671 14.879 1.00 93.56 171 ILE A O 1
ATOM 1465 N N . SER A 1 172 ? -3.735 13.776 12.834 1.00 91.81 172 SER A N 1
ATOM 1466 C CA . SER A 1 172 ? -5.163 13.826 12.504 1.00 91.81 172 SER A CA 1
ATOM 1467 C C . SER A 1 172 ? -6.006 13.015 13.491 1.00 91.81 172 SER A C 1
ATOM 1469 O O . SER A 1 172 ? -7.060 13.474 13.935 1.00 91.81 172 SER A O 1
ATOM 1471 N N . ASN A 1 173 ? -5.542 11.824 13.876 1.00 89.25 173 ASN A N 1
ATOM 1472 C CA . ASN A 1 173 ? -6.241 10.973 14.835 1.00 89.25 173 ASN A CA 1
ATOM 1473 C C . ASN A 1 173 ? -6.221 11.557 16.252 1.00 89.25 173 ASN A C 1
ATOM 1475 O O . ASN A 1 173 ? -7.239 11.487 16.938 1.00 89.25 173 ASN A O 1
ATOM 1479 N N . ILE A 1 174 ? -5.111 12.167 16.680 1.00 90.44 174 ILE A N 1
ATOM 1480 C CA . ILE A 1 174 ? -5.031 12.878 17.963 1.00 90.44 174 ILE A CA 1
ATOM 1481 C C . ILE A 1 174 ? -6.041 14.025 17.982 1.00 90.44 174 ILE A C 1
ATOM 1483 O O . ILE A 1 174 ? -6.854 14.096 18.900 1.00 90.44 174 ILE A O 1
ATOM 1487 N N . LYS A 1 175 ? -6.062 14.863 16.938 1.00 92.50 175 LYS A N 1
ATOM 1488 C CA . LYS A 1 175 ? -7.011 15.980 16.837 1.00 92.50 175 LYS A CA 1
ATOM 1489 C C . LYS A 1 175 ? -8.461 15.499 16.924 1.00 92.50 175 LYS A C 1
ATOM 1491 O O . LYS A 1 175 ? -9.211 15.983 17.761 1.00 92.50 175 LYS A O 1
ATOM 1496 N N . LYS A 1 176 ? -8.816 14.459 16.161 1.00 90.56 176 LYS A N 1
ATOM 1497 C CA . LYS A 1 176 ? -10.150 13.836 16.228 1.00 90.56 176 LYS A CA 1
ATOM 1498 C C . LYS A 1 176 ? -10.498 13.326 17.625 1.00 90.56 176 LYS A C 1
ATOM 1500 O O . LYS A 1 176 ? -11.647 13.424 18.032 1.00 90.56 176 LYS A O 1
ATOM 1505 N N . ARG A 1 177 ? -9.537 12.762 18.363 1.00 89.69 177 ARG A N 1
ATOM 1506 C CA . ARG A 1 177 ? -9.762 12.320 19.748 1.00 89.69 177 ARG A CA 1
ATOM 1507 C C . ARG A 1 177 ? -9.983 13.500 20.691 1.00 89.69 177 ARG A C 1
ATOM 1509 O O . ARG A 1 177 ? -10.838 13.387 21.559 1.00 89.69 177 ARG A O 1
ATOM 1516 N N . CYS A 1 178 ? -9.263 14.608 20.521 1.00 91.50 178 CYS A N 1
ATOM 1517 C CA . CYS A 1 178 ? -9.482 15.829 21.300 1.00 91.50 178 CYS A CA 1
ATOM 1518 C C . CYS A 1 178 ? -10.867 16.437 21.042 1.00 91.50 178 CYS A C 1
ATOM 1520 O O . CYS A 1 178 ? -11.525 16.854 21.993 1.00 91.50 178 CYS A O 1
ATOM 1522 N N . ASP A 1 179 ? -11.315 16.442 19.786 1.00 92.62 179 ASP A N 1
ATOM 1523 C CA . ASP A 1 179 ? -12.656 16.900 19.413 1.00 92.62 179 ASP A CA 1
ATOM 1524 C C . ASP A 1 179 ? -13.718 15.962 20.023 1.00 92.62 179 ASP A C 1
ATOM 1526 O O . ASP A 1 179 ? -14.587 16.393 20.779 1.00 92.62 179 ASP A O 1
ATOM 1530 N N . ASN A 1 180 ? -13.562 14.644 19.840 1.00 91.62 180 ASN A N 1
ATOM 1531 C CA . ASN A 1 180 ? -14.450 13.643 20.439 1.00 91.62 180 ASN A CA 1
ATOM 1532 C C . ASN A 1 180 ? -14.444 13.682 21.976 1.00 91.62 180 ASN A C 1
ATOM 1534 O O . ASN A 1 180 ? -15.453 13.384 22.593 1.00 91.62 180 ASN A O 1
ATOM 1538 N N . TYR A 1 181 ? -13.348 14.048 22.639 1.00 89.69 181 TYR A N 1
ATOM 1539 C CA . TYR A 1 181 ? -13.346 14.169 24.100 1.00 89.69 181 TYR A CA 1
ATOM 1540 C C . TYR A 1 181 ? -14.350 15.221 24.597 1.00 89.69 181 TYR A C 1
ATOM 1542 O O . TYR A 1 181 ? -14.941 15.043 25.664 1.00 89.69 181 TYR A O 1
ATOM 1550 N N . LYS A 1 182 ? -14.553 16.291 23.818 1.00 89.25 182 LYS A N 1
ATOM 1551 C CA . LYS A 1 182 ? -15.531 17.342 24.116 1.00 89.25 182 LYS A CA 1
ATOM 1552 C C . LYS A 1 182 ? -16.941 16.948 23.680 1.00 89.25 182 LYS A C 1
ATOM 1554 O O . LYS A 1 182 ? -17.873 17.136 24.453 1.00 89.25 182 LYS A O 1
ATOM 1559 N N . ASP A 1 183 ? -17.071 16.381 22.481 1.00 92.12 183 ASP A N 1
ATOM 1560 C CA . ASP A 1 183 ? -18.371 16.226 21.816 1.00 92.12 183 ASP A CA 1
ATOM 1561 C C . ASP A 1 183 ? -18.970 14.806 21.917 1.00 92.12 183 ASP A C 1
ATOM 1563 O O . ASP A 1 183 ? -20.189 14.649 21.907 1.00 92.12 183 ASP A O 1
ATOM 1567 N N . ASP A 1 184 ? -18.142 13.756 22.004 1.00 88.62 184 ASP A N 1
ATOM 1568 C CA . ASP A 1 184 ? -18.555 12.340 22.019 1.00 88.62 184 ASP A CA 1
ATOM 1569 C C . ASP A 1 184 ? -17.489 11.434 22.679 1.00 88.62 184 ASP A C 1
ATOM 1571 O O . ASP A 1 184 ? -16.648 10.791 22.028 1.00 88.62 184 ASP A O 1
ATOM 1575 N N . GLN A 1 185 ? -17.522 11.376 24.013 1.00 89.12 185 GLN A N 1
ATOM 1576 C CA . GLN A 1 185 ? -16.568 10.599 24.813 1.00 89.12 185 GLN A CA 1
ATOM 1577 C C . GLN A 1 185 ? -16.598 9.099 24.474 1.00 89.12 185 GLN A C 1
ATOM 1579 O O . GLN A 1 185 ? -15.567 8.428 24.556 1.00 89.12 185 GLN A O 1
ATOM 1584 N N . GLY A 1 186 ? -17.749 8.572 24.036 1.00 86.25 186 GLY A N 1
ATOM 1585 C CA . GLY A 1 186 ? -17.899 7.178 23.620 1.00 86.25 186 GLY A CA 1
ATOM 1586 C C . GLY A 1 186 ? -17.045 6.854 22.394 1.00 86.25 186 GLY A C 1
ATOM 1587 O O . GLY A 1 186 ? -16.288 5.879 22.407 1.00 86.25 186 GLY A O 1
ATOM 1588 N N . ARG A 1 187 ? -17.076 7.711 21.364 1.00 83.62 187 ARG A N 1
ATOM 1589 C CA . ARG A 1 187 ? -16.200 7.579 20.184 1.00 83.62 187 ARG A CA 1
ATOM 1590 C C . ARG A 1 187 ? -14.725 7.743 20.520 1.00 83.62 187 ARG A C 1
ATOM 1592 O O . ARG A 1 187 ? -13.885 7.082 19.905 1.00 83.62 187 ARG A O 1
ATOM 1599 N N . MET A 1 188 ? -14.389 8.605 21.480 1.00 88.31 188 MET A N 1
ATOM 1600 C CA . MET A 1 188 ? -13.012 8.739 21.961 1.00 88.31 188 MET A CA 1
ATOM 1601 C C . MET A 1 188 ? -12.525 7.422 22.589 1.00 88.31 188 MET A C 1
ATOM 1603 O O . MET A 1 188 ? -11.510 6.880 22.145 1.00 88.31 188 MET A O 1
ATOM 1607 N N . ILE A 1 189 ? -13.286 6.852 23.532 1.00 84.44 189 ILE A N 1
ATOM 1608 C CA . ILE A 1 189 ? -12.965 5.567 24.178 1.00 84.44 189 ILE A CA 1
ATOM 1609 C C . ILE A 1 189 ? -12.866 4.448 23.135 1.00 84.44 189 ILE A C 1
ATOM 1611 O O . ILE A 1 189 ? -11.930 3.647 23.165 1.00 84.44 189 ILE A O 1
ATOM 1615 N N . GLN A 1 190 ? -13.781 4.414 22.164 1.00 83.88 190 GLN A N 1
ATOM 1616 C CA . GLN A 1 190 ? -13.743 3.445 21.070 1.00 83.88 190 GLN A CA 1
ATOM 1617 C C . GLN A 1 190 ? -12.460 3.571 20.234 1.00 83.88 190 GLN A C 1
ATOM 1619 O O . GLN A 1 190 ? -11.841 2.569 19.882 1.00 83.88 190 GLN A O 1
ATOM 1624 N N . SER A 1 191 ? -12.030 4.801 19.938 1.00 82.06 191 SER A N 1
ATOM 1625 C CA . SER A 1 191 ? -10.807 5.065 19.178 1.00 82.06 191 SER A CA 1
ATOM 1626 C C . SER A 1 191 ? -9.530 4.668 19.927 1.00 82.06 191 SER A C 1
ATOM 1628 O O . SER A 1 191 ? -8.546 4.319 19.274 1.00 82.06 191 SER A O 1
ATOM 1630 N N . ILE A 1 192 ? -9.513 4.750 21.261 1.00 84.12 192 ILE A N 1
ATOM 1631 C CA . ILE A 1 192 ? -8.355 4.366 22.089 1.00 84.12 192 ILE A CA 1
ATOM 1632 C C . ILE A 1 192 ? -8.301 2.857 22.309 1.00 84.12 192 ILE A C 1
ATOM 1634 O O . ILE A 1 192 ? -7.228 2.269 22.263 1.00 84.12 192 ILE A O 1
ATOM 1638 N N . THR A 1 193 ? -9.450 2.228 22.545 1.00 82.94 193 THR A N 1
ATOM 1639 C CA . THR A 1 193 ? -9.524 0.790 22.843 1.00 82.94 193 THR A CA 1
ATOM 1640 C C . THR A 1 193 ? -9.351 -0.095 21.611 1.00 82.94 193 THR A C 1
ATOM 1642 O O . THR A 1 193 ? -9.334 -1.313 21.758 1.00 82.94 193 THR A O 1
ATOM 1645 N N . GLU A 1 194 ? -9.273 0.501 20.409 1.00 74.12 194 GLU A N 1
ATOM 1646 C CA . GLU A 1 194 ? -9.213 -0.188 19.107 1.00 74.12 194 GLU A CA 1
ATOM 1647 C C . GLU A 1 194 ? -10.286 -1.278 18.955 1.00 74.12 194 GLU A C 1
ATOM 1649 O O . GLU A 1 194 ? -10.160 -2.209 18.159 1.00 74.12 194 GLU A O 1
ATOM 1654 N N . LYS A 1 195 ? -11.365 -1.169 19.737 1.00 69.81 195 LYS A N 1
ATOM 1655 C CA . LYS A 1 195 ? -12.336 -2.237 19.895 1.00 69.81 195 LYS A CA 1
ATOM 1656 C C . LYS A 1 195 ? -13.189 -2.304 18.641 1.00 69.81 195 LYS A C 1
ATOM 1658 O O . LYS A 1 195 ? -14.014 -1.424 18.378 1.00 69.81 195 LYS A O 1
ATOM 1663 N N . GLU A 1 196 ? -13.001 -3.368 17.871 1.00 61.97 196 GLU A N 1
ATOM 1664 C CA . GLU A 1 196 ? -13.908 -3.696 16.785 1.00 61.97 196 GLU A CA 1
ATOM 1665 C C . GLU A 1 196 ? -15.269 -4.043 17.405 1.00 61.97 196 GLU A C 1
ATOM 1667 O O . GLU A 1 196 ? -15.393 -4.952 18.229 1.00 61.97 196 GLU A O 1
ATOM 1672 N N . MET A 1 197 ? -16.291 -3.248 17.082 1.00 55.91 197 MET A N 1
ATOM 1673 C CA . MET A 1 197 ? -17.657 -3.486 17.543 1.00 55.91 197 MET A CA 1
ATOM 1674 C C . MET A 1 197 ? -18.205 -4.688 16.784 1.00 55.91 197 MET A C 1
ATOM 1676 O O . MET A 1 197 ? -18.839 -4.552 15.740 1.00 55.91 197 MET A O 1
ATOM 1680 N N . VAL A 1 198 ? -17.938 -5.879 17.307 1.00 61.75 198 VAL A N 1
ATOM 1681 C CA . VAL A 1 198 ? -18.620 -7.090 16.871 1.00 61.75 198 VAL A CA 1
ATOM 1682 C C . VAL A 1 198 ? -19.972 -7.102 17.570 1.00 61.75 198 VAL A C 1
ATOM 1684 O O . VAL A 1 198 ? -20.114 -7.583 18.692 1.00 61.75 198 VAL A O 1
ATOM 1687 N N . SER A 1 199 ? -20.970 -6.498 16.931 1.00 62.81 199 SER A N 1
ATOM 1688 C CA . SER A 1 199 ? -22.359 -6.669 17.338 1.00 62.81 199 SER A CA 1
ATOM 1689 C C . SER A 1 199 ? -22.840 -8.015 16.806 1.00 62.81 199 SER A C 1
ATOM 1691 O O . SER A 1 199 ? -22.926 -8.204 15.591 1.00 62.81 199 SER A O 1
ATOM 1693 N N . ILE A 1 200 ? -23.141 -8.951 17.699 1.00 67.94 200 ILE A N 1
ATOM 1694 C CA . ILE A 1 200 ? -23.836 -10.184 17.337 1.00 67.94 200 ILE A CA 1
ATOM 1695 C C . ILE A 1 200 ? -25.325 -9.923 17.560 1.00 67.94 200 ILE A C 1
ATOM 1697 O O . ILE A 1 200 ? -25.762 -9.795 18.701 1.00 67.94 200 ILE A O 1
ATOM 1701 N N . SER A 1 201 ? -26.094 -9.806 16.478 1.00 74.81 201 SER A N 1
ATOM 1702 C CA . SER A 1 201 ? -27.556 -9.799 16.541 1.00 74.81 201 SER A CA 1
ATOM 1703 C C . SER A 1 201 ? -28.052 -11.242 16.511 1.00 74.81 201 SER A C 1
ATOM 1705 O O . SER A 1 201 ? -27.854 -11.958 15.528 1.00 74.81 201 SER A O 1
ATOM 1707 N N . ILE A 1 202 ? -28.667 -11.685 17.604 1.00 80.88 202 ILE A N 1
ATOM 1708 C CA . ILE A 1 202 ? -29.351 -12.977 17.660 1.00 80.88 202 ILE A CA 1
ATOM 1709 C C . ILE A 1 202 ? -30.796 -12.711 17.250 1.00 80.88 202 ILE A C 1
ATOM 1711 O O . ILE A 1 202 ? -31.497 -11.985 17.938 1.00 80.88 202 ILE A O 1
ATOM 1715 N N . GLU A 1 203 ? -31.221 -13.265 16.117 1.00 82.44 203 GLU A N 1
ATOM 1716 C CA . GLU A 1 203 ? -32.589 -13.088 15.598 1.00 82.44 203 GLU A CA 1
ATOM 1717 C C . GLU A 1 203 ? -33.492 -14.283 15.921 1.00 82.44 203 GLU A C 1
ATOM 1719 O O . GLU A 1 203 ? -34.714 -14.181 15.870 1.00 82.44 203 GLU A O 1
ATOM 1724 N N . LYS A 1 204 ? -32.892 -15.450 16.188 1.00 85.56 204 LYS A N 1
ATOM 1725 C CA . LYS A 1 204 ? -33.612 -16.713 16.358 1.00 85.56 204 LYS A CA 1
ATOM 1726 C C . LYS A 1 204 ? -32.938 -17.580 17.406 1.00 85.56 204 LYS A C 1
ATOM 1728 O O . LYS A 1 204 ? -31.717 -17.742 17.378 1.00 85.56 204 LYS A O 1
ATOM 1733 N N . ILE A 1 205 ? -33.734 -18.180 18.285 1.00 83.94 205 ILE A N 1
ATOM 1734 C CA . ILE A 1 205 ? -33.253 -19.103 19.318 1.00 83.94 205 ILE A CA 1
ATOM 1735 C C . ILE A 1 205 ? -33.965 -20.440 19.175 1.00 83.94 205 ILE A C 1
ATOM 1737 O O . ILE A 1 205 ? -35.192 -20.499 19.146 1.00 83.94 205 ILE A O 1
ATOM 1741 N N . TYR A 1 206 ? -33.182 -21.517 19.132 1.00 86.88 206 TYR A N 1
ATOM 1742 C CA . TYR A 1 206 ? -33.693 -22.877 19.264 1.00 86.88 206 TYR A CA 1
ATOM 1743 C C . TYR A 1 206 ? -33.694 -23.271 20.734 1.00 86.88 206 TYR A C 1
ATOM 1745 O O . TYR A 1 206 ? -32.644 -23.305 21.380 1.00 86.88 206 TYR A O 1
ATOM 1753 N N . LYS A 1 207 ? -34.873 -23.589 21.258 1.00 84.06 207 LYS A N 1
ATOM 1754 C CA . LYS A 1 207 ? -35.058 -24.023 22.640 1.00 84.06 207 LYS A CA 1
ATOM 1755 C C . LYS A 1 207 ? -35.774 -25.363 22.662 1.00 84.06 207 LYS A C 1
ATOM 1757 O O . LYS A 1 207 ? -36.747 -25.559 21.945 1.00 84.06 207 LYS A O 1
ATOM 1762 N N . LYS A 1 208 ? -35.314 -26.280 23.512 1.00 84.12 208 LYS A N 1
ATOM 1763 C CA . LYS A 1 208 ? -36.060 -27.504 23.816 1.00 84.12 208 LYS A CA 1
ATOM 1764 C C . LYS A 1 208 ? -37.034 -27.213 24.945 1.00 84.12 208 LYS A C 1
ATOM 1766 O O . LYS A 1 208 ? -36.623 -26.718 25.994 1.00 84.12 208 LYS A O 1
ATOM 1771 N N . ASP A 1 209 ? -38.308 -27.485 24.709 1.00 77.50 209 ASP A N 1
ATOM 1772 C CA . ASP A 1 209 ? -39.320 -27.421 25.754 1.00 77.50 209 ASP A CA 1
ATOM 1773 C C . ASP A 1 209 ? -39.137 -28.578 26.756 1.00 77.50 209 ASP A C 1
ATOM 1775 O O . ASP A 1 209 ? -38.404 -29.536 26.493 1.00 77.50 209 ASP A O 1
ATOM 1779 N N . HIS A 1 210 ? -39.819 -28.519 27.900 1.00 73.94 210 HIS A N 1
ATOM 1780 C CA . HIS A 1 210 ? -39.775 -29.551 28.944 1.00 73.94 210 HIS A CA 1
ATOM 1781 C C . HIS A 1 210 ? -40.152 -30.954 28.433 1.00 73.94 210 HIS A C 1
ATOM 1783 O O . HIS A 1 210 ? -39.703 -31.952 28.992 1.00 73.94 210 HIS A O 1
ATOM 1789 N N . ASN A 1 211 ? -40.900 -31.024 27.328 1.00 76.31 211 ASN A N 1
ATOM 1790 C CA . ASN A 1 211 ? -41.300 -32.264 26.660 1.00 76.31 211 ASN A CA 1
ATOM 1791 C C . ASN A 1 211 ? -40.319 -32.727 25.562 1.00 76.31 211 ASN A C 1
ATOM 1793 O O . ASN A 1 211 ? -40.604 -33.687 24.853 1.00 76.31 211 ASN A O 1
ATOM 1797 N N . GLY A 1 212 ? -39.179 -32.050 25.387 1.00 76.62 212 GLY A N 1
ATOM 1798 C CA . GLY A 1 212 ? -38.152 -32.398 24.398 1.00 76.62 212 GLY A CA 1
ATOM 1799 C C . GLY A 1 212 ? -38.421 -31.902 22.973 1.00 76.62 212 GLY A C 1
ATOM 1800 O O . GLY A 1 212 ? -37.584 -32.118 22.098 1.00 76.62 212 GLY A O 1
ATOM 1801 N N . ASN A 1 213 ? -39.540 -31.212 22.741 1.00 81.81 213 ASN A N 1
ATOM 1802 C CA . ASN A 1 213 ? -39.867 -30.610 21.449 1.00 81.81 213 ASN A CA 1
ATOM 1803 C C . ASN A 1 213 ? -39.009 -29.369 21.190 1.00 81.81 213 ASN A C 1
ATOM 1805 O O . ASN A 1 213 ? -38.799 -28.553 22.090 1.00 81.81 213 ASN A O 1
ATOM 1809 N N . GLU A 1 214 ? -38.533 -29.213 19.958 1.00 83.19 214 GLU A N 1
ATOM 1810 C CA . GLU A 1 214 ? -37.760 -28.044 19.542 1.00 83.19 214 GLU A CA 1
ATOM 1811 C C . GLU A 1 214 ? -38.703 -26.902 19.156 1.00 83.19 214 GLU A C 1
ATOM 1813 O O . GLU A 1 214 ? -39.523 -27.024 18.248 1.00 83.19 214 GLU A O 1
ATOM 1818 N N . VAL A 1 215 ? -38.586 -25.785 19.869 1.00 84.94 215 VAL A N 1
ATOM 1819 C CA . VAL A 1 215 ? -39.334 -24.551 19.638 1.00 84.94 215 VAL A CA 1
ATOM 1820 C C . VAL A 1 215 ? -38.369 -23.508 19.089 1.00 84.94 215 VAL A C 1
ATOM 1822 O O . VAL A 1 215 ? -37.315 -23.243 19.676 1.00 84.94 215 VAL A O 1
ATOM 1825 N N . LEU A 1 216 ? -38.733 -22.923 17.949 1.00 88.06 216 LEU A N 1
ATOM 1826 C CA . LEU A 1 216 ? -38.011 -21.813 17.341 1.00 88.06 216 LEU A CA 1
ATOM 1827 C C . LEU A 1 216 ? -38.648 -20.499 17.787 1.00 88.06 216 LEU A C 1
ATOM 1829 O O . LEU A 1 216 ? -39.794 -20.213 17.449 1.00 88.06 216 LEU A O 1
ATOM 1833 N N . ILE A 1 217 ? -37.891 -19.702 18.531 1.00 86.25 217 ILE A N 1
ATOM 1834 C CA . ILE A 1 217 ? -38.317 -18.388 19.003 1.00 86.25 217 ILE A CA 1
ATOM 1835 C C . ILE A 1 217 ? -37.800 -17.348 18.013 1.00 86.25 217 ILE A C 1
ATOM 1837 O O . ILE A 1 217 ? -36.594 -17.271 17.771 1.00 86.25 217 ILE A O 1
ATOM 1841 N N . THR A 1 218 ? -38.721 -16.583 17.426 1.00 86.19 218 THR A N 1
ATOM 1842 C CA . THR A 1 218 ? -38.441 -15.539 16.423 1.00 86.19 218 THR A CA 1
ATOM 1843 C C . THR A 1 218 ? -38.899 -14.145 16.852 1.00 86.19 218 THR A C 1
ATOM 1845 O O . THR A 1 218 ? -38.606 -13.183 16.153 1.00 86.19 218 THR A O 1
ATOM 1848 N N . ASP A 1 219 ? -39.649 -14.032 17.952 1.00 88.69 219 ASP A N 1
ATOM 1849 C CA . ASP A 1 219 ? -40.110 -12.747 18.486 1.00 88.69 219 ASP A CA 1
ATOM 1850 C C . ASP A 1 219 ? -38.967 -12.012 19.199 1.00 88.69 219 ASP A C 1
ATOM 1852 O O . ASP A 1 219 ? -38.281 -12.600 20.035 1.00 88.69 219 ASP A O 1
ATOM 1856 N N . GLU A 1 220 ? -38.766 -10.731 18.887 1.00 84.56 220 GLU A N 1
ATOM 1857 C CA . GLU A 1 220 ? -37.608 -9.949 19.343 1.00 84.56 220 GLU A CA 1
ATOM 1858 C C . GLU A 1 220 ? -37.521 -9.861 20.875 1.00 84.56 220 GLU A C 1
ATOM 1860 O O . GLU A 1 220 ? -36.452 -10.080 21.452 1.00 84.56 220 GLU A O 1
ATOM 1865 N N . ASN A 1 221 ? -38.649 -9.629 21.553 1.00 87.06 221 ASN A N 1
ATOM 1866 C CA . ASN A 1 221 ? -38.677 -9.525 23.012 1.00 87.06 221 ASN A CA 1
ATOM 1867 C C . ASN A 1 221 ? -38.349 -10.871 23.668 1.00 87.06 221 ASN A C 1
ATOM 1869 O O . ASN A 1 221 ? -37.545 -10.930 24.603 1.00 87.06 221 ASN A O 1
ATOM 1873 N N . GLN A 1 222 ? -38.918 -11.961 23.143 1.00 86.06 222 GLN A N 1
ATOM 1874 C CA . GLN A 1 222 ? -38.648 -13.310 23.648 1.00 86.06 222 GLN A CA 1
ATOM 1875 C C . GLN A 1 222 ? -37.204 -13.748 23.381 1.00 86.06 222 GLN A C 1
ATOM 1877 O O . GLN A 1 222 ? -36.583 -14.379 24.237 1.00 86.06 222 GLN A O 1
ATOM 1882 N N . VAL A 1 223 ? -36.638 -13.393 22.223 1.00 86.62 223 VAL A N 1
ATOM 1883 C CA . VAL A 1 223 ? -35.233 -13.664 21.895 1.00 86.62 223 VAL A CA 1
ATOM 1884 C C . VAL A 1 223 ? -34.299 -12.946 22.871 1.00 86.62 223 VAL A C 1
ATOM 1886 O O . VAL A 1 223 ? -33.349 -13.559 23.364 1.00 86.62 223 VAL A O 1
ATOM 1889 N N . ILE A 1 224 ? -34.571 -11.682 23.209 1.00 86.06 224 ILE A N 1
ATOM 1890 C CA . ILE A 1 224 ? -33.775 -10.921 24.186 1.00 86.06 224 ILE A CA 1
ATOM 1891 C C . ILE A 1 224 ? -33.851 -11.563 25.577 1.00 86.06 224 ILE A C 1
ATOM 1893 O O . ILE A 1 224 ? -32.818 -11.763 26.223 1.00 86.06 224 ILE A O 1
ATOM 1897 N N . GLU A 1 225 ? -35.052 -11.907 26.043 1.00 87.56 225 GLU A N 1
ATOM 1898 C CA . GLU A 1 225 ? -35.260 -12.512 27.362 1.00 87.56 225 GLU A CA 1
ATOM 1899 C C . GLU A 1 225 ? -34.532 -13.857 27.493 1.00 87.56 225 GLU A C 1
ATOM 1901 O O . GLU A 1 225 ? -33.788 -14.094 28.450 1.00 87.56 225 GLU A O 1
ATOM 1906 N N . GLU A 1 226 ? -34.685 -14.722 26.493 1.00 87.00 226 GLU A N 1
ATOM 1907 C CA . GLU A 1 226 ? -34.058 -16.040 26.448 1.00 87.00 226 GLU A CA 1
ATOM 1908 C C . GLU A 1 226 ? -32.532 -15.953 26.320 1.00 87.00 226 GLU A C 1
ATOM 1910 O O . GLU A 1 226 ? -31.813 -16.691 26.999 1.00 87.00 226 GLU A O 1
ATOM 1915 N N . THR A 1 227 ? -32.022 -15.003 25.528 1.00 85.00 227 THR A N 1
ATOM 1916 C CA . THR A 1 227 ? -30.583 -14.713 25.423 1.00 85.00 227 THR A CA 1
ATOM 1917 C C . THR A 1 227 ? -30.014 -14.290 26.775 1.00 85.00 227 THR A C 1
ATOM 1919 O O . THR A 1 227 ? -29.013 -14.849 27.235 1.00 85.00 227 THR A O 1
ATOM 1922 N N . ASN A 1 228 ? -30.666 -13.339 27.450 1.00 84.81 228 ASN A N 1
ATOM 1923 C CA . ASN A 1 228 ? -30.247 -12.872 28.771 1.00 84.81 228 ASN A CA 1
ATOM 1924 C C . ASN A 1 228 ? -30.249 -14.016 29.785 1.00 84.81 228 ASN A C 1
ATOM 1926 O O . ASN A 1 228 ? -29.265 -14.210 30.502 1.00 84.81 228 ASN A O 1
ATOM 1930 N N . ARG A 1 229 ? -31.319 -14.818 29.811 1.00 84.19 229 ARG A N 1
ATOM 1931 C CA . ARG A 1 229 ? -31.416 -15.974 30.702 1.00 84.19 229 ARG A CA 1
ATOM 1932 C C . ARG A 1 229 ? -30.311 -16.988 30.433 1.00 84.19 229 ARG A C 1
ATOM 1934 O O . ARG A 1 229 ? -29.708 -17.484 31.385 1.00 84.19 229 ARG A O 1
ATOM 1941 N N . HIS A 1 230 ? -30.020 -17.283 29.166 1.00 85.19 230 HIS A N 1
ATOM 1942 C CA . HIS A 1 230 ? -28.938 -18.185 28.788 1.00 85.19 230 HIS A CA 1
ATOM 1943 C C . HIS A 1 230 ? -27.597 -17.691 29.340 1.00 85.19 230 HIS A C 1
ATOM 1945 O O . HIS A 1 230 ? -26.974 -18.400 30.122 1.00 85.19 230 HIS A O 1
ATOM 1951 N N . PHE A 1 231 ? -27.178 -16.458 29.042 1.00 82.69 231 PHE A N 1
ATOM 1952 C CA . PHE A 1 231 ? -25.877 -15.952 29.502 1.00 82.69 231 PHE A CA 1
ATOM 1953 C C . PHE A 1 231 ? -25.774 -15.781 31.022 1.00 82.69 231 PHE A C 1
ATOM 1955 O O . PHE A 1 231 ? -24.689 -15.942 31.581 1.00 82.69 231 PHE A O 1
ATOM 1962 N N . GLN A 1 232 ? -26.884 -15.516 31.712 1.00 81.56 232 GLN A N 1
ATOM 1963 C CA . GLN A 1 232 ? -26.901 -15.468 33.176 1.00 81.56 232 GLN A CA 1
ATOM 1964 C C . GLN A 1 232 ? -26.758 -16.854 33.819 1.00 81.56 232 GLN A C 1
ATOM 1966 O O . GLN A 1 232 ? -26.218 -16.965 34.919 1.00 81.56 232 GLN A O 1
ATOM 1971 N N . THR A 1 233 ? -27.236 -17.913 33.160 1.00 79.94 233 THR A N 1
ATOM 1972 C CA . THR A 1 233 ? -27.314 -19.263 33.745 1.00 79.94 233 THR A CA 1
ATOM 1973 C C . THR A 1 233 ? -26.289 -20.249 33.183 1.00 79.94 233 THR A C 1
ATOM 1975 O O . THR A 1 233 ? -25.979 -21.234 33.852 1.00 79.94 233 THR A O 1
ATOM 1978 N N . VAL A 1 234 ? -25.700 -19.976 32.012 1.00 77.31 234 VAL A N 1
ATOM 1979 C CA . VAL A 1 234 ? -24.800 -20.891 31.280 1.00 77.31 234 VAL A CA 1
ATOM 1980 C C . VAL A 1 234 ? -23.570 -21.300 32.090 1.00 77.31 234 VAL A C 1
ATOM 1982 O O . VAL A 1 234 ? -23.124 -22.439 32.011 1.00 77.31 234 VAL A O 1
ATOM 1985 N N . ALA A 1 235 ? -23.042 -20.398 32.918 1.00 69.75 235 ALA A N 1
ATOM 1986 C CA . ALA A 1 235 ? -21.860 -20.666 33.732 1.00 69.75 235 ALA A CA 1
ATOM 1987 C C . ALA A 1 235 ? -22.173 -21.433 35.033 1.00 69.75 235 ALA 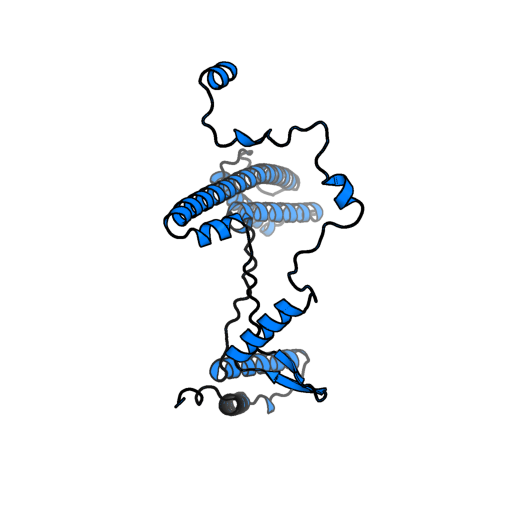A C 1
ATOM 1989 O O . ALA A 1 235 ? -21.258 -21.720 35.805 1.00 69.75 235 ALA A O 1
ATOM 1990 N N . GLY A 1 236 ? -23.452 -21.705 35.338 1.00 62.59 236 GLY A N 1
ATOM 1991 C CA . GLY A 1 236 ? -23.891 -22.325 36.597 1.00 62.59 236 GLY A CA 1
ATOM 1992 C C . GLY A 1 236 ? -23.504 -21.540 37.862 1.00 62.59 236 GLY A C 1
ATOM 1993 O O . GLY A 1 236 ? -23.703 -22.011 38.983 1.00 62.59 236 GLY A O 1
ATOM 1994 N N . SER A 1 237 ? -22.923 -20.346 37.714 1.00 59.28 237 SER A N 1
ATOM 1995 C CA . SER A 1 237 ? -22.384 -19.567 38.818 1.00 59.28 237 SER A CA 1
ATOM 1996 C C . SER A 1 237 ? -23.466 -18.673 39.400 1.00 59.28 237 SER A C 1
ATOM 1998 O O . SER A 1 237 ? -23.818 -17.639 38.838 1.00 59.28 237 SER A O 1
ATOM 2000 N N . VAL A 1 238 ? -23.967 -19.045 40.570 1.00 62.25 238 VAL A N 1
ATOM 2001 C CA . VAL A 1 238 ? -24.833 -18.168 41.357 1.00 62.25 238 VAL A CA 1
ATOM 2002 C C . VAL A 1 238 ? -23.942 -17.189 42.118 1.00 62.25 238 VAL A C 1
ATOM 2004 O O . VAL A 1 238 ? -23.028 -17.615 42.832 1.00 62.25 238 VAL A O 1
ATOM 2007 N N . ASN A 1 239 ? -24.187 -15.887 41.968 1.00 60.28 239 ASN A N 1
ATOM 2008 C CA . ASN A 1 239 ? -23.431 -14.850 42.665 1.00 60.28 239 ASN A CA 1
ATOM 2009 C C . ASN A 1 239 ? -23.747 -14.938 44.170 1.00 60.28 239 ASN A C 1
ATOM 2011 O O . ASN A 1 239 ? -24.792 -14.493 44.638 1.00 60.28 239 ASN A O 1
ATOM 2015 N N . ARG A 1 240 ? -22.889 -15.625 44.925 1.00 70.06 240 ARG A N 1
ATOM 2016 C CA . ARG A 1 240 ? -23.029 -15.854 46.368 1.00 70.06 240 ARG A CA 1
ATOM 2017 C C . ARG A 1 240 ? -21.730 -15.446 47.045 1.00 70.06 240 ARG A C 1
ATOM 2019 O O . ARG A 1 240 ? -20.657 -15.701 46.501 1.00 70.06 240 ARG A O 1
ATOM 2026 N N . LYS A 1 241 ? -21.814 -14.865 48.248 1.00 70.81 241 LYS A N 1
ATOM 2027 C CA . LYS A 1 241 ? -20.633 -14.644 49.097 1.00 70.81 241 LYS A CA 1
ATOM 2028 C C . LYS A 1 241 ? -19.983 -16.001 49.368 1.00 70.81 241 LYS A C 1
ATOM 2030 O O . LYS A 1 241 ? -20.547 -16.827 50.082 1.00 70.81 241 LYS A O 1
ATOM 2035 N N . LYS A 1 242 ? -18.825 -16.250 48.757 1.00 72.75 242 LYS A N 1
ATOM 2036 C CA . LYS A 1 242 ? -18.043 -17.465 48.993 1.00 72.75 242 LYS A CA 1
ATOM 2037 C C . LYS A 1 242 ? -17.041 -17.178 50.114 1.00 72.75 242 LYS A C 1
ATOM 2039 O O . LYS A 1 242 ? -16.315 -16.191 50.008 1.00 72.75 242 LYS A O 1
ATOM 2044 N N . PRO A 1 243 ? -16.988 -17.993 51.181 1.00 78.38 243 PRO A N 1
ATOM 2045 C CA . PRO A 1 243 ? -15.938 -17.855 52.182 1.00 78.38 243 PRO A CA 1
ATOM 2046 C C . PRO A 1 243 ? -14.573 -18.117 51.533 1.00 78.38 243 PRO A C 1
ATOM 2048 O O . PRO A 1 243 ? -14.463 -18.967 50.647 1.00 78.38 243 PRO A O 1
ATOM 2051 N N . ILE A 1 244 ? -13.534 -17.403 51.971 1.00 81.31 244 ILE A N 1
ATOM 2052 C CA . ILE A 1 244 ? -12.157 -17.643 51.520 1.00 81.31 244 ILE A CA 1
ATOM 2053 C C . ILE A 1 244 ? -11.759 -19.061 51.960 1.00 81.31 244 ILE A C 1
ATOM 2055 O O . ILE A 1 244 ? -11.798 -19.377 53.150 1.00 81.31 244 ILE A O 1
ATOM 2059 N N . GLN A 1 245 ? -11.418 -19.933 51.005 1.00 83.38 245 GLN A N 1
ATOM 2060 C CA . GLN A 1 245 ? -11.117 -21.346 51.265 1.00 83.38 245 GLN A CA 1
ATOM 2061 C C . GLN A 1 245 ? -9.634 -21.690 51.078 1.00 83.38 245 GLN A C 1
ATOM 2063 O O . GLN A 1 245 ? -8.910 -21.053 50.310 1.00 83.38 245 GLN A O 1
ATOM 2068 N N . GLY A 1 246 ? -9.204 -22.756 51.758 1.00 83.69 246 GLY A N 1
ATOM 2069 C CA . GLY A 1 246 ? -7.882 -23.360 51.597 1.00 83.69 246 GLY A CA 1
ATOM 2070 C C . GLY A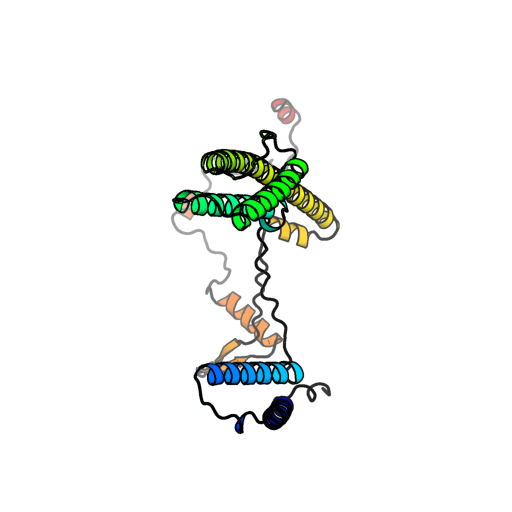 1 246 ? -6.735 -22.426 51.982 1.00 83.69 246 GLY A C 1
ATOM 2071 O O . GLY A 1 246 ? -6.841 -21.650 52.930 1.00 83.69 246 GLY A O 1
ATOM 2072 N N . ARG A 1 247 ? -5.642 -22.486 51.211 1.00 81.56 247 ARG A N 1
ATOM 2073 C CA . ARG A 1 247 ? -4.407 -21.714 51.447 1.00 81.56 247 ARG A CA 1
ATOM 2074 C C . ARG A 1 247 ? -4.620 -20.200 51.542 1.00 81.56 247 ARG A C 1
ATOM 2076 O O . ARG A 1 247 ? -3.868 -19.513 52.219 1.00 81.56 247 ARG A O 1
ATOM 2083 N N . TRP A 1 248 ? -5.666 -19.684 50.897 1.00 85.00 248 TRP A N 1
ATOM 2084 C CA . TRP A 1 248 ? -5.982 -18.259 50.912 1.00 85.00 248 TRP A CA 1
ATOM 2085 C C . TRP A 1 248 ? -6.496 -17.790 52.271 1.00 85.00 248 TRP A C 1
ATOM 2087 O O . TRP A 1 248 ? -6.256 -16.648 52.640 1.00 85.00 248 TRP A O 1
ATOM 2097 N N . LYS A 1 249 ? -7.150 -18.663 53.049 1.00 85.56 249 LYS A N 1
ATOM 2098 C CA . LYS A 1 249 ? -7.612 -18.301 54.393 1.00 85.56 249 LYS A CA 1
ATOM 2099 C C . LYS A 1 249 ? -6.435 -17.960 55.302 1.00 85.56 249 LYS A C 1
ATOM 2101 O O . LYS A 1 249 ? -6.541 -17.030 56.084 1.00 85.56 249 LYS A O 1
ATOM 2106 N N . GLU A 1 250 ? -5.332 -18.693 55.176 1.00 82.94 250 GLU A N 1
ATOM 2107 C CA . GLU A 1 250 ? -4.106 -18.444 55.938 1.00 82.94 250 GLU A CA 1
ATOM 2108 C C . GLU A 1 250 ? -3.327 -17.246 55.382 1.00 82.94 250 GLU A C 1
ATOM 2110 O O . GLU A 1 250 ? -2.882 -16.406 56.155 1.00 82.94 250 GLU A O 1
ATOM 2115 N N . GLN A 1 251 ? -3.234 -17.113 54.053 1.00 84.19 251 GLN A N 1
ATOM 2116 C CA . GLN A 1 251 ? -2.538 -15.994 53.403 1.00 84.19 251 GLN A CA 1
ATOM 2117 C C . GLN A 1 251 ? -3.150 -14.625 53.739 1.00 84.19 251 GLN A C 1
ATOM 2119 O O . GLN A 1 251 ? -2.422 -13.646 53.867 1.00 84.19 251 GLN A O 1
ATOM 2124 N N . TYR A 1 252 ? -4.479 -14.553 53.853 1.00 82.50 252 TYR A N 1
ATOM 2125 C CA . TYR A 1 252 ? -5.212 -13.314 54.129 1.00 82.50 252 TYR A CA 1
ATOM 2126 C C . TYR A 1 252 ? -5.548 -13.121 55.615 1.00 82.50 252 TYR A C 1
ATOM 2128 O O . TYR A 1 252 ? -6.367 -12.264 55.947 1.00 82.50 252 TYR A O 1
ATOM 2136 N N . LYS A 1 253 ? -4.946 -13.899 56.528 1.00 84.12 253 LYS A N 1
ATOM 2137 C CA . LYS A 1 253 ? -5.044 -13.585 57.959 1.00 84.12 253 LYS A CA 1
ATOM 2138 C C . LYS A 1 253 ? -4.302 -12.277 58.255 1.00 84.12 253 LYS A C 1
ATOM 2140 O O . LYS A 1 253 ? -3.210 -12.081 57.716 1.00 84.12 253 LYS A O 1
ATOM 2145 N N . PRO A 1 254 ? -4.848 -11.416 59.133 1.00 83.38 254 PRO A N 1
ATOM 2146 C CA . PRO A 1 254 ? -4.111 -10.278 59.663 1.00 83.38 254 PRO A CA 1
ATOM 2147 C C . PRO A 1 254 ? -2.768 -10.745 60.221 1.00 83.38 254 PRO A C 1
ATOM 2149 O O . PRO A 1 254 ? -2.698 -11.722 60.973 1.00 83.38 254 PRO A O 1
ATOM 2152 N N . GLN A 1 255 ? -1.692 -10.089 59.801 1.00 83.56 255 GLN A N 1
ATOM 2153 C CA . GLN A 1 255 ? -0.366 -10.441 60.275 1.00 83.56 255 GLN A CA 1
ATOM 2154 C C . GLN A 1 255 ? -0.167 -9.848 61.675 1.00 83.56 255 GLN A C 1
ATOM 2156 O O . GLN A 1 255 ? -0.367 -8.648 61.834 1.00 83.56 255 GLN A O 1
ATOM 2161 N N . PRO A 1 256 ? 0.277 -10.630 62.678 1.00 83.06 256 PRO A N 1
ATOM 2162 C CA . PRO A 1 256 ? 0.346 -10.164 64.070 1.00 83.06 256 PRO A CA 1
ATOM 2163 C C . PRO A 1 256 ? 1.245 -8.942 64.295 1.00 83.06 256 PRO A C 1
ATOM 2165 O O . PRO A 1 256 ? 1.108 -8.247 65.292 1.00 83.06 256 PRO A O 1
ATOM 2168 N N . HIS A 1 257 ? 2.200 -8.715 63.392 1.00 85.69 257 HIS A N 1
ATOM 2169 C CA . HIS A 1 257 ? 3.154 -7.611 63.463 1.00 85.69 257 HIS A CA 1
ATOM 2170 C C . HIS A 1 257 ? 2.675 -6.349 62.730 1.00 85.69 257 HIS A C 1
ATOM 2172 O O . HIS A 1 257 ? 3.339 -5.319 62.803 1.00 85.69 257 HIS A O 1
ATOM 2178 N N . ILE A 1 258 ? 1.550 -6.421 62.014 1.00 82.25 258 ILE A N 1
ATOM 2179 C CA . ILE A 1 258 ? 0.940 -5.273 61.349 1.00 82.25 258 ILE A CA 1
ATOM 2180 C C . ILE A 1 258 ? -0.148 -4.738 62.273 1.00 82.25 258 ILE A C 1
ATOM 2182 O O . ILE A 1 258 ? -1.100 -5.441 62.602 1.00 82.25 258 ILE A O 1
ATOM 2186 N N . ASN A 1 259 ? 0.006 -3.489 62.702 1.00 82.69 259 ASN A N 1
ATOM 2187 C CA . ASN A 1 259 ? -0.984 -2.818 63.535 1.00 82.69 259 ASN A CA 1
ATOM 2188 C C . ASN A 1 259 ? -2.308 -2.674 62.757 1.00 82.69 259 ASN A C 1
ATOM 2190 O O . ASN A 1 259 ? -2.326 -2.228 61.614 1.00 82.69 259 ASN A O 1
ATOM 2194 N N . GLU A 1 260 ? -3.429 -3.049 63.370 1.00 81.00 260 GLU A N 1
ATOM 2195 C CA . GLU A 1 260 ? -4.754 -2.995 62.735 1.00 81.00 260 GLU A CA 1
ATOM 2196 C C . GLU A 1 260 ? -5.181 -1.563 62.372 1.00 81.00 260 GLU A C 1
ATOM 2198 O O . GLU A 1 260 ? -5.981 -1.361 61.461 1.00 81.00 260 GLU A O 1
ATOM 2203 N N . ASN A 1 261 ? -4.589 -0.562 63.027 1.00 83.38 261 ASN A N 1
ATOM 2204 C CA . ASN A 1 261 ? -4.888 0.852 62.834 1.00 83.38 261 ASN A CA 1
ATOM 2205 C C . ASN A 1 261 ? -3.921 1.565 61.873 1.00 83.38 261 ASN A C 1
ATOM 2207 O O . ASN A 1 261 ? -3.961 2.785 61.790 1.00 83.38 261 ASN A O 1
ATOM 2211 N N . ILE A 1 262 ? -3.061 0.864 61.119 1.00 81.12 262 ILE A N 1
ATOM 2212 C CA . ILE A 1 262 ? -2.095 1.520 60.200 1.00 81.12 262 ILE A CA 1
ATOM 2213 C C . ILE A 1 262 ? -2.744 2.431 59.149 1.00 81.12 262 ILE A C 1
ATOM 2215 O O . ILE A 1 262 ? -2.082 3.292 58.582 1.00 81.12 262 ILE A O 1
ATOM 2219 N N . TYR A 1 263 ? -4.035 2.238 58.883 1.00 78.94 263 TYR A N 1
ATOM 2220 C CA . TYR A 1 263 ? -4.798 3.011 57.910 1.00 78.94 263 TYR A CA 1
ATOM 2221 C C . TYR A 1 263 ? -5.827 3.946 58.552 1.00 78.94 263 TYR A C 1
ATOM 2223 O O . TYR A 1 263 ? -6.597 4.569 57.827 1.00 78.94 263 TYR A O 1
ATOM 2231 N N . SER A 1 264 ? -5.860 4.071 59.885 1.00 82.75 264 SER A N 1
ATOM 2232 C CA . SER A 1 264 ? -6.828 4.947 60.562 1.00 82.75 264 SER A CA 1
ATOM 2233 C C . SER A 1 264 ? -6.672 6.410 60.152 1.00 82.75 264 SER A C 1
ATOM 2235 O O . SER A 1 264 ? -7.666 7.120 60.073 1.00 82.75 264 SER A O 1
ATOM 2237 N N . SER A 1 265 ? -5.442 6.821 59.835 1.00 79.69 265 SER A N 1
ATOM 2238 C CA . SER A 1 265 ? -5.090 8.196 59.472 1.00 79.69 265 SER A CA 1
ATOM 2239 C C . SER A 1 265 ? -4.901 8.417 57.970 1.00 79.69 265 SER A C 1
ATOM 2241 O O . SER A 1 265 ? -4.466 9.484 57.563 1.00 79.69 265 SER A O 1
ATOM 2243 N N . ILE A 1 266 ? -5.255 7.445 57.113 1.00 79.81 266 ILE A N 1
ATOM 2244 C CA . ILE A 1 266 ? -5.148 7.605 55.645 1.00 79.81 266 ILE A CA 1
ATOM 2245 C C . ILE A 1 266 ? -6.013 8.756 55.117 1.00 79.81 266 ILE A C 1
ATOM 2247 O O . ILE A 1 266 ? -5.687 9.353 54.095 1.00 79.81 266 ILE A O 1
ATOM 2251 N N . MET A 1 267 ? -7.139 9.020 55.782 1.00 83.69 267 MET A N 1
ATOM 2252 C CA . MET A 1 267 ? -8.071 10.077 55.390 1.00 83.69 267 MET A CA 1
ATOM 2253 C C . MET A 1 267 ? -7.779 11.405 56.097 1.00 83.69 267 MET A C 1
ATOM 2255 O O . MET A 1 267 ? -8.462 12.391 55.817 1.00 83.69 267 MET A O 1
ATOM 2259 N N . ASP A 1 268 ? -6.796 11.434 57.000 1.00 84.38 268 ASP A N 1
ATOM 2260 C CA . ASP A 1 268 ? -6.372 12.659 57.666 1.00 84.38 268 ASP A CA 1
ATOM 2261 C C . ASP A 1 268 ? -5.552 13.511 56.687 1.00 84.38 268 ASP A C 1
ATOM 2263 O O . ASP A 1 268 ? -4.886 13.008 55.779 1.00 84.38 268 ASP A O 1
ATOM 2267 N N . ALA A 1 269 ? -5.624 14.831 56.843 1.00 80.44 269 ALA A N 1
ATOM 2268 C CA . ALA A 1 269 ? -4.803 15.732 56.046 1.00 80.44 269 ALA A CA 1
ATOM 2269 C C . ALA A 1 269 ? -3.326 15.582 56.439 1.00 80.44 269 ALA A C 1
ATOM 2271 O O . ALA A 1 269 ? -3.007 15.572 57.629 1.00 80.44 269 ALA A O 1
ATOM 2272 N N . SER A 1 270 ? -2.436 15.515 55.444 1.00 78.06 270 SER A N 1
ATOM 2273 C CA . SER A 1 270 ? -0.990 15.426 55.671 1.00 78.06 270 SER A CA 1
ATOM 2274 C C . SER A 1 270 ? -0.487 16.606 56.499 1.00 78.06 270 SER A C 1
ATOM 2276 O O . SER A 1 270 ? -0.860 17.760 56.254 1.00 78.06 270 SER A O 1
ATOM 2278 N N . SER A 1 271 ? 0.359 16.311 57.480 1.00 80.12 271 SER A N 1
ATOM 2279 C CA . SER A 1 271 ? 0.895 17.315 58.395 1.00 80.12 271 SER A CA 1
ATOM 2280 C C . SER A 1 271 ? 1.956 18.192 57.723 1.00 80.12 271 SER A C 1
ATOM 2282 O O . SER A 1 271 ? 2.580 17.804 56.739 1.00 80.12 271 SER A O 1
ATOM 2284 N N . TYR A 1 272 ? 2.176 19.393 58.263 1.00 78.75 272 TYR A N 1
ATOM 2285 C CA . TYR A 1 272 ? 3.192 20.323 57.758 1.00 78.75 272 TYR A CA 1
ATOM 2286 C C . TYR A 1 272 ? 4.611 19.723 57.772 1.00 78.75 272 TYR A C 1
ATOM 2288 O O . TYR A 1 272 ? 5.385 19.978 56.854 1.00 78.75 272 TYR A O 1
ATOM 2296 N N . ASP A 1 273 ? 4.926 18.880 58.758 1.00 80.06 273 ASP A N 1
ATOM 2297 C CA . ASP A 1 273 ? 6.225 18.207 58.864 1.00 80.06 273 ASP A CA 1
ATOM 2298 C C . ASP A 1 273 ? 6.396 17.110 57.796 1.00 80.06 273 ASP A C 1
ATOM 2300 O O . ASP A 1 273 ? 7.455 17.009 57.185 1.00 80.06 273 ASP A O 1
ATOM 2304 N N . GLU A 1 274 ? 5.336 16.355 57.476 1.00 78.81 274 GLU A N 1
ATOM 2305 C CA . GLU A 1 274 ? 5.350 15.384 56.364 1.00 78.81 274 GLU A CA 1
ATOM 2306 C C . GLU A 1 274 ? 5.551 16.061 55.001 1.00 78.81 274 GLU A C 1
ATOM 2308 O O . GLU A 1 274 ? 6.157 15.481 54.102 1.00 78.81 274 GLU A O 1
ATOM 2313 N N . TRP A 1 275 ? 5.060 17.294 54.839 1.00 79.94 275 TRP A N 1
ATOM 2314 C CA . TRP A 1 275 ? 5.315 18.090 53.637 1.00 79.94 275 TRP A CA 1
ATOM 2315 C C . TRP A 1 275 ? 6.770 18.555 53.537 1.00 79.94 275 TRP A C 1
ATOM 2317 O O . TRP A 1 275 ? 7.290 18.636 52.426 1.00 79.94 275 TRP A O 1
ATOM 2327 N N . LEU A 1 276 ? 7.423 18.858 54.663 1.00 76.69 276 LEU A N 1
ATOM 2328 C CA . LEU A 1 276 ? 8.821 19.294 54.692 1.00 76.69 276 LEU A CA 1
ATOM 2329 C C . LEU A 1 276 ? 9.802 18.159 54.372 1.00 76.69 276 LEU A C 1
ATOM 2331 O O . LEU A 1 276 ? 10.820 18.424 53.748 1.00 76.69 276 LEU A O 1
ATOM 2335 N N . ASP A 1 277 ? 9.481 16.911 54.718 1.00 74.12 277 ASP A N 1
ATOM 2336 C CA . ASP A 1 277 ? 10.323 15.740 54.411 1.00 74.12 277 ASP A CA 1
ATOM 2337 C C . ASP A 1 277 ? 10.360 15.371 52.909 1.00 74.12 277 ASP A C 1
ATOM 2339 O O . ASP A 1 277 ? 11.176 14.549 52.484 1.00 74.12 277 ASP A O 1
ATOM 2343 N N . ILE A 1 278 ? 9.484 15.961 52.086 1.00 72.62 278 ILE A N 1
ATOM 2344 C CA . ILE A 1 278 ? 9.380 15.695 50.639 1.00 72.62 278 ILE A CA 1
ATOM 2345 C C . ILE A 1 278 ? 10.107 16.768 49.793 1.00 72.62 278 ILE A C 1
ATOM 2347 O O . ILE A 1 278 ? 10.305 16.559 48.592 1.00 72.62 278 ILE A O 1
ATOM 2351 N N . ILE A 1 279 ? 10.524 17.894 50.391 1.00 50.22 279 ILE A N 1
ATOM 2352 C CA . ILE A 1 279 ? 11.135 19.057 49.707 1.00 50.22 279 ILE A CA 1
ATOM 2353 C C . ILE A 1 279 ? 12.631 19.141 50.016 1.00 50.22 279 ILE A C 1
ATOM 2355 O O . ILE A 1 279 ? 13.409 19.322 49.050 1.00 50.22 279 ILE A O 1
#

pLDDT: mean 81.23, std 11.27, range [34.81, 94.88]

Foldseek 3Di:
DDPPPPQADPVQLVVQLVVVCVVVVLVVDDDDDPVVVVVSVVVNVVSSVVSCVRRHDDDPPPPPPPPDPPLVVDPLSVVLVVLVVVLVVLVVVLVVPPDWDDPVVQVVVQVVVVVVVVVCVVLVQDFDPDDASSGDSVSSVVVSVRSVSVSVVSVVVSVVVSVVVVVVVVVVLVVVLVVCVVVPVPVNVCSVVVDDPPDDDDQWDWDQDPVRDTDIDRDPVVRVVVVVVCVVPVVVDDPDPDPDDDPVVVVPPPDPPDDPCPCVCVVPDDDPVNVVVVD

Organism: Rhizophagus irregularis (strain DAOM 197198w) (NCBI:txid1432141)